Protein AF-A0AAW9LDS1-F1 (afdb_monomer_lite)

Structure (mmCIF, N/CA/C/O backbone):
data_AF-A0AAW9LDS1-F1
#
_entry.id   AF-A0AAW9LDS1-F1
#
loop_
_atom_site.group_PDB
_atom_site.id
_atom_site.type_symbol
_atom_site.label_atom_id
_atom_site.label_alt_id
_atom_site.label_comp_id
_atom_site.label_asym_id
_atom_site.label_entity_id
_atom_site.label_seq_id
_atom_site.pdbx_PDB_ins_code
_atom_site.Cartn_x
_atom_site.Cartn_y
_atom_site.Cartn_z
_atom_site.occupancy
_atom_site.B_iso_or_equiv
_atom_site.auth_seq_id
_atom_site.auth_comp_id
_atom_site.auth_asym_id
_atom_site.auth_atom_id
_atom_site.pdbx_PDB_model_num
ATOM 1 N N . MET A 1 1 ? -60.255 4.168 11.058 1.00 39.16 1 MET A N 1
ATOM 2 C CA . MET A 1 1 ? -59.772 2.772 11.020 1.00 39.16 1 MET A CA 1
ATOM 3 C C . MET A 1 1 ? -58.434 2.754 10.295 1.00 39.16 1 MET A C 1
ATOM 5 O O . MET A 1 1 ? -58.327 3.476 9.317 1.00 39.16 1 MET A O 1
ATOM 9 N N . ALA A 1 2 ? -57.465 2.018 10.860 1.00 35.41 2 ALA A N 1
ATOM 1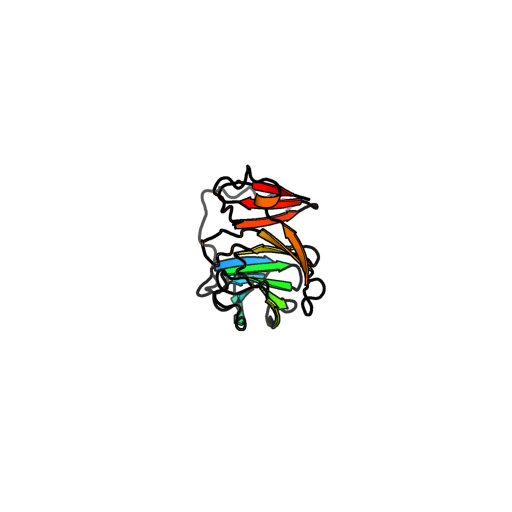0 C CA . ALA A 1 2 ? -56.216 1.441 10.316 1.00 35.41 2 ALA A CA 1
ATOM 11 C C . ALA A 1 2 ? -55.680 1.962 8.955 1.00 35.41 2 ALA A C 1
ATOM 13 O O . ALA A 1 2 ? -56.395 1.937 7.965 1.00 35.41 2 ALA A O 1
ATOM 14 N N . ALA A 1 3 ? -54.476 2.540 8.864 1.00 38.53 3 ALA A N 1
ATOM 15 C CA . ALA A 1 3 ? -53.121 1.961 8.977 1.00 38.53 3 ALA A CA 1
ATOM 16 C C . ALA A 1 3 ? -52.529 1.451 7.638 1.00 38.53 3 ALA A C 1
ATOM 18 O O . ALA A 1 3 ? -52.982 0.458 7.089 1.00 38.53 3 ALA A O 1
ATOM 19 N N . ASN A 1 4 ? -51.439 2.127 7.240 1.00 40.56 4 ASN A N 1
ATOM 20 C CA . ASN A 1 4 ? -50.139 1.599 6.794 1.00 40.56 4 ASN A CA 1
ATOM 21 C C . ASN A 1 4 ? -49.996 0.855 5.444 1.00 40.56 4 ASN A C 1
ATOM 23 O O . ASN A 1 4 ? -50.505 -0.246 5.285 1.00 40.56 4 ASN A O 1
ATOM 27 N N . SER A 1 5 ? -49.107 1.357 4.572 1.00 41.75 5 SER A N 1
ATOM 28 C CA . SER A 1 5 ? -47.852 0.643 4.255 1.00 41.75 5 SER A CA 1
ATOM 29 C C . SER A 1 5 ? -46.864 1.505 3.453 1.00 41.75 5 SER A C 1
ATOM 31 O O . SER A 1 5 ? -47.182 1.988 2.367 1.00 41.75 5 SER A O 1
ATOM 33 N N . ASN A 1 6 ? -45.650 1.620 3.996 1.00 44.97 6 ASN A N 1
ATOM 34 C CA . ASN A 1 6 ? -44.399 2.063 3.375 1.00 44.97 6 ASN A CA 1
ATOM 35 C C . ASN A 1 6 ? -44.172 1.567 1.938 1.00 44.97 6 ASN A C 1
ATOM 37 O O . ASN A 1 6 ? -44.409 0.395 1.653 1.00 44.97 6 ASN A O 1
ATOM 41 N N . ARG A 1 7 ? -43.486 2.397 1.140 1.00 39.66 7 ARG A N 1
ATOM 42 C CA . ARG A 1 7 ? -42.235 2.023 0.452 1.00 39.66 7 ARG A CA 1
ATOM 43 C C . ARG A 1 7 ? -41.390 3.275 0.197 1.00 39.66 7 ARG A C 1
ATOM 45 O O . ARG A 1 7 ? -41.766 4.158 -0.564 1.00 39.66 7 ARG A O 1
ATOM 52 N N . SER A 1 8 ? -40.264 3.321 0.900 1.00 52.19 8 SER A N 1
ATOM 53 C CA . SER A 1 8 ? -39.113 4.187 0.672 1.00 52.19 8 SER A CA 1
ATOM 54 C C . SER A 1 8 ? -38.515 3.948 -0.710 1.00 52.19 8 SER A C 1
ATOM 56 O O . SER A 1 8 ? -38.398 2.794 -1.108 1.00 52.19 8 SER A O 1
ATOM 58 N N . ASN A 1 9 ? -38.030 5.002 -1.359 1.00 40.16 9 ASN A N 1
ATOM 59 C CA . ASN A 1 9 ? -36.858 4.926 -2.226 1.00 40.16 9 ASN A CA 1
ATOM 60 C C . ASN A 1 9 ? -36.074 6.223 -2.037 1.00 40.16 9 ASN A C 1
ATOM 62 O O . ASN A 1 9 ? -36.582 7.304 -2.328 1.00 40.16 9 ASN A O 1
ATOM 66 N N . GLY A 1 10 ? -34.875 6.095 -1.463 1.00 44.59 10 GLY A N 1
ATOM 67 C CA . GLY A 1 10 ? -33.959 7.201 -1.217 1.00 44.59 10 GLY A CA 1
ATOM 68 C C . GLY A 1 10 ? -33.657 7.938 -2.515 1.00 44.59 10 GLY A C 1
ATOM 69 O O . GLY A 1 10 ? -33.087 7.372 -3.444 1.00 44.59 10 GLY A O 1
ATOM 70 N N . THR A 1 11 ? -34.082 9.193 -2.582 1.00 44.59 11 THR A N 1
ATOM 71 C CA . THR A 1 11 ? -33.761 10.107 -3.675 1.00 44.59 11 THR A CA 1
ATOM 72 C C . THR A 1 11 ? -32.453 10.813 -3.349 1.00 44.59 11 THR A C 1
ATOM 74 O O . THR A 1 11 ? -32.293 11.324 -2.242 1.00 44.59 11 THR A O 1
ATOM 77 N N . GLY A 1 12 ? -31.531 10.783 -4.310 1.00 43.28 12 GLY A N 1
ATOM 78 C CA . GLY A 1 12 ? -30.124 11.129 -4.161 1.00 43.28 12 GLY A CA 1
ATOM 79 C C . GLY A 1 12 ? -29.842 12.468 -3.484 1.00 43.28 12 GLY A C 1
ATOM 80 O O . GLY A 1 12 ? -30.541 13.461 -3.684 1.00 43.28 12 GLY A O 1
ATOM 81 N N . ALA A 1 13 ? -28.771 12.468 -2.693 1.00 48.28 13 ALA A N 1
ATOM 82 C CA . ALA A 1 13 ? -28.184 13.682 -2.163 1.00 48.28 13 ALA A CA 1
ATOM 83 C C . ALA A 1 13 ? -27.662 14.535 -3.329 1.00 48.28 13 ALA A C 1
ATOM 85 O O . ALA A 1 13 ? -26.902 14.063 -4.176 1.00 48.28 13 ALA A O 1
ATOM 86 N N . SER A 1 14 ? -28.103 15.791 -3.370 1.00 53.53 14 SER A N 1
ATOM 87 C CA . SER A 1 14 ? -27.498 16.837 -4.188 1.00 53.53 14 SER A CA 1
ATOM 88 C C . SER A 1 14 ? -26.012 16.939 -3.842 1.00 53.53 14 SER A C 1
ATOM 90 O O . SER A 1 14 ? -25.647 16.995 -2.670 1.00 53.53 14 SER A O 1
ATOM 92 N N . VAL A 1 15 ? -25.155 17.011 -4.859 1.00 63.62 15 VAL A N 1
ATOM 93 C CA . VAL A 1 15 ? -23.686 17.118 -4.743 1.00 63.62 15 VAL A CA 1
ATOM 94 C C . VAL A 1 15 ? -23.234 18.458 -4.109 1.00 63.62 15 VAL A C 1
ATOM 96 O O . VAL A 1 15 ? -22.047 18.753 -4.045 1.00 63.62 15 VAL A O 1
ATOM 99 N N . SER A 1 16 ? -24.169 19.288 -3.630 1.00 65.06 16 SER A N 1
ATOM 100 C CA . SER A 1 16 ? -23.922 20.577 -2.968 1.00 65.06 16 SER A CA 1
ATOM 101 C C . SER A 1 16 ? -23.585 20.482 -1.476 1.00 65.06 16 SER A C 1
ATOM 103 O O . SER A 1 16 ? -23.155 21.478 -0.902 1.00 65.06 16 SER A O 1
ATOM 105 N N . ASP A 1 17 ? -23.768 19.315 -0.849 1.00 72.88 17 ASP A N 1
ATOM 106 C CA . ASP A 1 17 ? -23.768 19.179 0.615 1.00 72.88 17 ASP A CA 1
ATOM 107 C C . ASP A 1 17 ? -22.598 18.320 1.130 1.00 72.88 17 ASP A C 1
ATOM 109 O O . ASP A 1 17 ? -22.749 17.544 2.080 1.00 72.88 17 ASP A O 1
ATOM 113 N N . LEU A 1 18 ? -21.411 18.441 0.519 1.00 83.12 18 LEU A N 1
ATOM 114 C CA . LEU A 1 18 ? -20.192 17.919 1.143 1.00 83.12 18 LEU A CA 1
ATOM 115 C C . LEU A 1 18 ? -19.981 18.649 2.473 1.00 83.12 18 LEU A C 1
ATOM 117 O O . LEU A 1 18 ? -19.726 19.852 2.518 1.00 83.12 18 LEU A O 1
ATOM 121 N N . ARG A 1 19 ? -20.109 17.907 3.570 1.00 86.88 19 ARG A N 1
ATOM 122 C CA . ARG A 1 19 ? -19.909 18.397 4.932 1.00 86.88 19 ARG A CA 1
ATOM 123 C C . ARG A 1 19 ? -19.100 17.386 5.720 1.00 86.88 19 ARG A C 1
ATOM 125 O O . ARG A 1 19 ? -19.238 16.183 5.498 1.00 86.88 19 ARG A O 1
ATOM 132 N N . LEU A 1 20 ? -18.324 17.875 6.684 1.00 89.31 20 LEU A N 1
ATOM 133 C CA . LEU A 1 20 ? -17.741 17.012 7.703 1.00 89.31 20 LEU A CA 1
ATOM 134 C C . LEU A 1 20 ? -18.875 16.240 8.391 1.00 89.31 20 LEU A C 1
ATOM 136 O O . LEU A 1 20 ? -19.802 16.841 8.940 1.00 89.31 20 LEU A O 1
ATOM 140 N N . PHE A 1 21 ? -18.819 14.914 8.308 1.00 91.19 21 PHE A N 1
ATOM 141 C CA . PHE A 1 21 ? -19.804 14.035 8.928 1.00 91.19 21 PHE A CA 1
ATOM 142 C C . PHE A 1 21 ? -19.350 13.585 10.323 1.00 91.19 21 PHE A C 1
ATOM 144 O O . PHE A 1 21 ? -20.120 13.685 11.277 1.00 91.19 21 PHE A O 1
ATOM 151 N N . SER A 1 22 ? -18.100 13.141 10.441 1.00 94.62 22 SER A N 1
ATOM 152 C CA . SER A 1 22 ? -17.431 12.705 11.670 1.00 94.62 22 SER A CA 1
ATOM 153 C C . SER A 1 22 ? -15.920 12.611 11.423 1.00 94.62 22 SER A C 1
ATOM 155 O O . SER A 1 22 ? -15.470 12.763 10.287 1.00 94.62 22 SER A O 1
ATOM 157 N N . GLU A 1 23 ? -15.147 12.367 12.480 1.00 95.12 23 GLU A N 1
ATOM 158 C CA . GLU A 1 23 ? -13.693 12.226 12.416 1.00 95.12 23 GLU A CA 1
ATOM 159 C C . GLU A 1 23 ? -13.214 11.225 13.475 1.00 95.12 23 GLU A C 1
ATOM 161 O O . GLU A 1 23 ? -13.717 11.222 14.601 1.00 95.12 23 GLU A O 1
ATOM 166 N N . ALA A 1 24 ? -12.221 10.412 13.113 1.00 96.56 24 ALA A N 1
ATOM 167 C CA . ALA A 1 24 ? -11.300 9.776 14.047 1.00 96.56 24 ALA A CA 1
ATOM 168 C C . ALA A 1 24 ? -9.906 10.334 13.745 1.00 96.56 24 ALA A C 1
ATOM 170 O O . ALA A 1 24 ? -9.383 10.122 12.653 1.00 96.56 24 ALA A O 1
ATOM 171 N N . ALA A 1 25 ? -9.331 11.082 14.686 1.00 95.69 25 ALA A N 1
ATOM 172 C CA . ALA A 1 25 ? -8.046 11.729 14.470 1.00 95.69 25 ALA A CA 1
ATOM 173 C C . ALA A 1 25 ? -6.912 10.692 14.492 1.00 95.69 25 ALA A C 1
ATOM 175 O O . ALA A 1 25 ? -6.638 10.089 15.531 1.00 95.69 25 ALA A O 1
ATOM 176 N N . VAL A 1 26 ? -6.237 10.522 13.354 1.00 97.38 26 VAL A N 1
ATOM 177 C CA . VAL A 1 26 ? -5.015 9.722 13.208 1.00 97.38 26 VAL A CA 1
ATOM 178 C C . VAL A 1 26 ? -3.878 10.664 12.809 1.00 97.38 26 VAL A C 1
ATOM 180 O O . VAL A 1 26 ? -3.952 11.372 11.802 1.00 97.38 26 VAL A O 1
ATOM 183 N N . GLY A 1 27 ? -2.836 10.734 13.637 1.00 95.56 27 GLY A N 1
ATOM 184 C CA . GLY A 1 27 ? -1.690 11.611 13.395 1.00 95.56 27 GLY A CA 1
ATOM 185 C C . GLY A 1 27 ? -0.868 11.164 12.185 1.00 95.56 27 GLY A C 1
ATOM 186 O O . GLY A 1 27 ? -0.716 9.969 11.961 1.00 95.56 27 GLY A O 1
ATOM 187 N N . ASN A 1 28 ? -0.318 12.131 11.441 1.00 95.69 28 ASN A N 1
ATOM 188 C CA . ASN A 1 28 ? 0.565 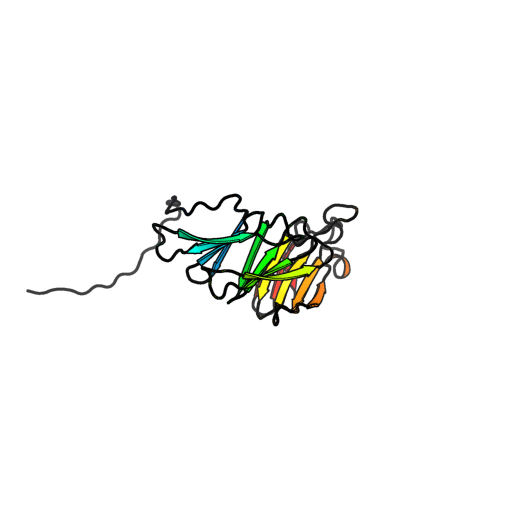11.891 10.290 1.00 95.69 28 ASN A CA 1
ATOM 189 C C . ASN A 1 28 ? -0.030 10.923 9.244 1.00 95.69 28 ASN A C 1
ATOM 191 O O . ASN A 1 28 ? 0.674 10.061 8.735 1.00 95.69 28 ASN A O 1
ATOM 195 N N . SER A 1 29 ? -1.330 11.055 8.966 1.00 97.31 29 SER A N 1
ATOM 196 C CA . SER A 1 29 ? -2.042 10.223 7.988 1.00 97.31 29 SER A CA 1
ATOM 197 C C . SER A 1 29 ? -1.637 10.571 6.551 1.00 97.31 29 SER A C 1
ATOM 199 O O . SER A 1 29 ? -1.687 11.749 6.192 1.00 97.31 29 SER A O 1
ATOM 201 N N . HIS A 1 30 ? -1.299 9.566 5.736 1.00 97.00 30 HIS A N 1
ATOM 202 C CA . HIS A 1 30 ? -0.903 9.737 4.322 1.00 97.00 30 HIS A CA 1
ATOM 203 C C . HIS A 1 30 ? -1.875 9.083 3.335 1.00 97.00 30 HIS A C 1
ATOM 205 O O . HIS A 1 30 ? -2.307 9.742 2.395 1.00 97.00 30 HIS A O 1
ATOM 211 N N . GLU A 1 31 ? -2.279 7.841 3.602 1.00 97.50 31 GLU A N 1
ATOM 212 C CA . GLU A 1 31 ? -3.246 7.069 2.810 1.00 97.50 31 GLU A CA 1
ATOM 213 C C . GLU A 1 31 ? -4.320 6.487 3.732 1.00 97.50 31 GLU A C 1
ATOM 215 O O . GLU A 1 31 ? -4.050 6.186 4.900 1.00 97.50 31 GLU A O 1
ATOM 220 N N . VAL A 1 32 ? -5.529 6.288 3.199 1.00 97.69 32 VAL A N 1
ATOM 221 C CA . VAL A 1 32 ? -6.555 5.460 3.835 1.00 97.69 32 VAL A CA 1
ATOM 222 C C . VAL A 1 32 ? -7.191 4.482 2.847 1.00 97.69 32 VAL A C 1
ATOM 224 O O . VAL A 1 32 ? -7.690 4.879 1.798 1.00 97.69 32 VAL A O 1
ATOM 227 N N . VAL A 1 33 ? -7.273 3.211 3.241 1.00 98.06 33 VAL A N 1
ATOM 228 C CA . VAL A 1 33 ? -8.067 2.185 2.546 1.00 98.06 33 VAL A CA 1
ATOM 229 C C . VAL A 1 33 ? -9.108 1.586 3.479 1.00 98.06 33 VAL A C 1
ATOM 231 O O . VAL A 1 33 ? -8.947 1.589 4.698 1.00 98.06 33 VAL A O 1
ATOM 234 N N . THR A 1 34 ? -10.201 1.066 2.926 1.00 97.75 34 THR A N 1
ATOM 235 C CA . THR A 1 34 ? -11.293 0.489 3.721 1.00 97.75 34 THR A CA 1
ATOM 236 C C . THR A 1 34 ? -11.570 -0.948 3.331 1.00 97.75 34 THR A C 1
ATOM 238 O O . THR A 1 34 ? -11.734 -1.237 2.148 1.00 97.75 34 THR A O 1
ATOM 241 N N . GLN A 1 35 ? -11.756 -1.813 4.326 1.00 97.12 35 GLN A N 1
ATOM 242 C CA . GLN A 1 35 ? -12.271 -3.161 4.125 1.00 97.12 35 GLN A CA 1
ATOM 243 C C . GLN A 1 35 ? -13.338 -3.480 5.172 1.00 97.12 35 GLN A C 1
ATOM 245 O O . GLN A 1 35 ? -13.124 -3.398 6.385 1.00 97.12 35 GLN A O 1
ATOM 250 N N . GLY A 1 36 ? -14.529 -3.840 4.691 1.00 95.31 36 GLY A N 1
ATOM 251 C CA . GLY A 1 36 ? -15.686 -4.077 5.544 1.00 95.31 36 GLY A CA 1
ATOM 252 C C . GLY A 1 36 ? -16.042 -2.835 6.364 1.00 95.31 36 GLY A C 1
ATOM 253 O O . GLY A 1 36 ? -16.547 -1.852 5.831 1.00 95.31 36 GLY A O 1
ATOM 254 N N . ARG A 1 37 ? -15.813 -2.897 7.677 1.00 96.25 37 ARG A N 1
ATOM 255 C CA . ARG A 1 37 ? -16.112 -1.809 8.628 1.00 96.25 37 ARG A CA 1
ATOM 256 C C . ARG A 1 37 ? -14.877 -1.065 9.125 1.00 96.25 37 ARG A C 1
ATOM 258 O O . ARG A 1 37 ? -15.028 -0.175 9.958 1.00 96.25 37 ARG A O 1
ATOM 265 N N . TYR A 1 38 ? -13.691 -1.476 8.694 1.00 98.56 38 TYR A N 1
ATOM 266 C CA . TYR 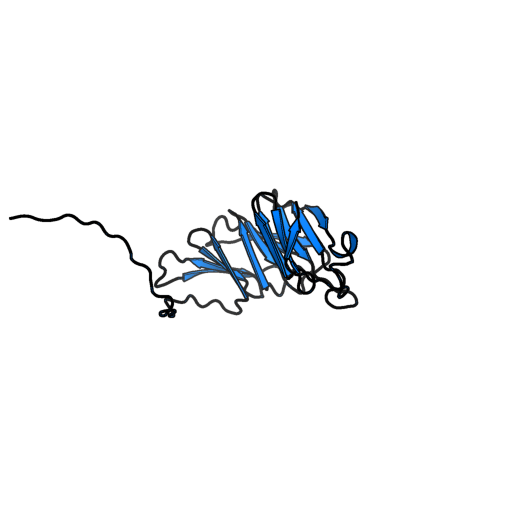A 1 38 ? -12.434 -0.915 9.159 1.00 98.56 38 TYR A CA 1
ATOM 267 C C . TYR A 1 38 ? -11.828 -0.025 8.080 1.00 98.56 38 TYR A C 1
ATOM 269 O O . TYR A 1 38 ? -11.951 -0.307 6.885 1.00 98.56 38 TYR A O 1
ATOM 277 N N . ALA A 1 39 ? -11.183 1.048 8.520 1.00 98.19 39 ALA A N 1
ATOM 278 C CA . ALA A 1 39 ? -10.278 1.844 7.714 1.00 98.19 39 ALA A CA 1
ATOM 279 C C . ALA A 1 39 ? -8.851 1.630 8.225 1.00 98.19 39 ALA A C 1
ATOM 281 O O . ALA A 1 39 ? -8.619 1.632 9.434 1.00 98.19 39 ALA A O 1
ATOM 282 N N . TYR A 1 40 ? -7.917 1.453 7.306 1.00 98.75 40 TYR A N 1
ATOM 283 C CA . TYR A 1 40 ? -6.501 1.253 7.570 1.00 98.75 40 TYR A CA 1
ATOM 284 C C . TYR A 1 40 ? -5.771 2.478 7.045 1.00 98.75 40 TYR A C 1
ATOM 286 O O . TYR A 1 40 ? -6.004 2.887 5.908 1.00 98.75 40 TYR A O 1
ATOM 294 N N . VAL A 1 41 ? -4.959 3.096 7.894 1.00 98.75 41 VAL A N 1
ATOM 295 C CA . VAL A 1 41 ? -4.390 4.422 7.649 1.00 98.75 41 VAL A CA 1
ATOM 296 C C . VAL A 1 41 ? -2.877 4.345 7.757 1.00 98.75 41 VAL A C 1
ATOM 298 O O . VAL A 1 41 ? -2.381 3.917 8.794 1.00 98.75 41 VAL A O 1
ATOM 301 N N . ALA A 1 42 ? -2.148 4.777 6.731 1.00 98.38 42 ALA A N 1
ATOM 302 C CA . ALA A 1 42 ? -0.691 4.909 6.787 1.00 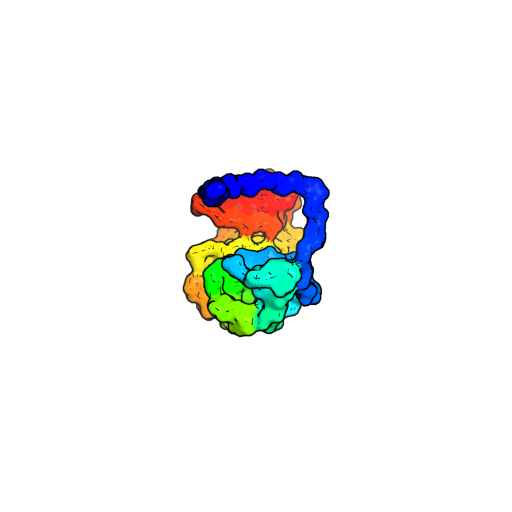98.38 42 ALA A CA 1
ATOM 303 C C . ALA A 1 42 ? -0.302 6.122 7.648 1.00 98.38 42 ALA A C 1
ATOM 305 O O . ALA A 1 42 ? -0.843 7.209 7.444 1.00 98.38 42 ALA A O 1
ATOM 306 N N . THR A 1 43 ? 0.624 5.956 8.599 1.00 97.44 43 THR A N 1
ATOM 307 C CA . THR A 1 43 ? 0.941 6.968 9.635 1.00 97.44 43 THR A CA 1
ATOM 308 C C . THR A 1 43 ? 2.370 7.522 9.565 1.00 97.44 43 THR A C 1
ATOM 310 O O . THR A 1 43 ? 2.837 8.192 10.491 1.00 97.44 43 THR A O 1
ATOM 313 N N . GLY A 1 44 ? 3.129 7.219 8.510 1.00 95.44 44 GLY A N 1
ATOM 314 C CA . GLY A 1 44 ? 4.554 7.543 8.391 1.00 95.44 44 GLY A CA 1
ATOM 315 C C . GLY A 1 44 ? 5.486 6.650 9.216 1.00 95.44 44 GLY A C 1
ATOM 316 O O . GLY A 1 44 ? 6.563 6.315 8.731 1.00 95.44 44 GLY A O 1
ATOM 317 N N . SER A 1 45 ? 5.107 6.234 10.429 1.00 95.00 45 SER A N 1
ATOM 318 C CA . SER A 1 45 ? 5.851 5.221 11.202 1.00 95.00 45 SER A CA 1
ATOM 319 C C . SER A 1 45 ? 5.338 3.799 10.976 1.00 95.00 45 SER A C 1
ATOM 321 O O . SER A 1 45 ? 6.068 2.846 11.214 1.00 95.00 45 SER A O 1
ATOM 323 N N . GLY A 1 46 ? 4.103 3.647 10.502 1.00 97.12 46 GLY A N 1
ATOM 324 C CA . GLY A 1 46 ? 3.455 2.357 10.310 1.00 97.12 46 GLY A CA 1
ATOM 325 C C . GLY A 1 46 ? 2.013 2.551 9.864 1.00 97.12 46 GLY A C 1
ATOM 326 O O . GLY A 1 46 ? 1.754 3.262 8.890 1.00 97.12 46 GLY A O 1
ATOM 327 N N . MET A 1 47 ? 1.075 1.953 10.595 1.00 98.62 47 MET A N 1
ATOM 328 C CA . MET A 1 47 ? -0.351 2.048 10.307 1.00 98.62 47 MET A CA 1
ATOM 329 C C . MET A 1 47 ? -1.223 2.214 11.556 1.00 98.62 47 MET A C 1
ATOM 331 O O . MET A 1 47 ? -0.856 1.834 12.666 1.00 98.62 47 MET A O 1
ATOM 335 N N . ALA A 1 48 ? -2.429 2.736 11.359 1.00 98.75 48 ALA A N 1
ATOM 336 C CA . ALA A 1 48 ? -3.509 2.723 12.336 1.00 98.75 48 ALA A CA 1
ATOM 337 C C . ALA A 1 48 ? -4.744 2.026 11.764 1.00 98.75 48 ALA A C 1
ATOM 339 O O . ALA A 1 48 ? -4.980 2.042 10.555 1.00 98.75 48 ALA A O 1
ATOM 340 N N . VAL A 1 49 ? -5.559 1.455 12.649 1.00 98.88 49 VAL A N 1
ATOM 341 C CA . VAL A 1 49 ? -6.845 0.853 12.298 1.00 98.88 49 VAL A CA 1
ATOM 342 C C . VAL A 1 49 ? -7.960 1.630 12.976 1.00 98.88 49 VAL A C 1
ATOM 344 O O . VAL A 1 49 ? -7.957 1.831 14.193 1.00 98.88 49 VAL A O 1
ATOM 347 N N . VAL A 1 50 ? -8.941 2.047 12.185 1.00 98.81 50 VAL A N 1
ATOM 348 C CA . VAL A 1 50 ? -10.129 2.760 12.641 1.00 98.81 50 VAL A CA 1
ATOM 349 C C . VAL A 1 50 ? -11.356 1.892 12.415 1.00 98.81 50 VAL A C 1
ATOM 351 O O . VAL A 1 50 ? -11.626 1.443 11.306 1.00 98.81 50 VAL A O 1
ATOM 354 N N . ASP A 1 51 ? -12.138 1.683 13.465 1.00 98.44 51 ASP A N 1
ATOM 355 C CA . ASP A 1 51 ? -13.444 1.052 13.387 1.00 98.44 51 ASP A CA 1
ATOM 356 C C . ASP A 1 51 ? -14.531 2.076 13.045 1.00 98.44 51 ASP A C 1
ATOM 358 O O . ASP A 1 51 ? -14.810 3.006 13.806 1.00 98.44 51 ASP A O 1
ATOM 362 N N . TRP A 1 52 ? -15.203 1.854 11.917 1.00 95.12 52 TRP A N 1
ATOM 363 C CA . TRP A 1 52 ? -16.296 2.687 11.428 1.00 95.12 52 TRP A CA 1
ATOM 364 C C . TRP A 1 52 ? -17.684 2.076 11.675 1.00 95.12 52 TRP A C 1
ATOM 366 O O . TRP A 1 52 ? -18.670 2.495 11.066 1.00 95.12 52 TRP A O 1
ATOM 376 N N . ARG A 1 53 ? -17.806 1.101 12.596 1.00 96.50 53 ARG A N 1
ATOM 377 C CA . ARG A 1 53 ? -19.096 0.483 12.978 1.00 96.50 53 ARG A CA 1
ATOM 378 C C . ARG A 1 53 ? -20.160 1.517 13.346 1.00 96.50 53 ARG A C 1
ATOM 380 O O . ARG A 1 53 ? -21.339 1.314 13.057 1.00 96.50 53 ARG A O 1
ATOM 387 N N . ASN A 1 54 ? -19.753 2.606 13.998 1.00 95.31 54 ASN A N 1
ATOM 388 C CA . ASN A 1 54 ? -20.584 3.784 14.190 1.00 95.31 54 ASN A CA 1
ATOM 389 C C . ASN A 1 54 ? -20.002 4.951 13.386 1.00 95.31 54 ASN A C 1
ATOM 391 O O . ASN A 1 54 ? -19.158 5.680 13.904 1.00 95.31 54 ASN A O 1
ATOM 395 N N . PRO A 1 55 ? -20.490 5.196 12.161 1.00 92.69 55 PRO A N 1
ATOM 396 C CA . PRO A 1 55 ? -19.962 6.262 11.328 1.00 92.69 55 PRO A CA 1
ATOM 397 C C . PRO A 1 55 ? -20.070 7.653 11.953 1.00 92.69 55 PRO A C 1
ATOM 399 O O . PRO A 1 55 ? -19.306 8.525 11.579 1.00 92.69 55 PRO A O 1
ATOM 402 N N . GLY A 1 56 ? -21.003 7.896 12.882 1.00 96.44 56 GLY A N 1
ATOM 403 C CA . GLY A 1 56 ? -21.125 9.183 13.581 1.00 96.44 56 GLY A CA 1
ATOM 404 C C . GLY A 1 56 ? -20.138 9.359 14.741 1.00 96.44 56 GLY A C 1
ATOM 405 O O . GLY A 1 56 ? -20.030 10.454 15.288 1.00 96.44 56 GLY A O 1
ATOM 406 N N . ARG A 1 57 ? -19.450 8.285 15.140 1.00 96.19 57 ARG A N 1
ATOM 407 C CA . ARG A 1 57 ? -18.422 8.271 16.183 1.00 96.19 57 ARG A CA 1
ATOM 408 C C . ARG A 1 57 ? -17.435 7.121 15.919 1.00 96.19 57 ARG A C 1
ATOM 410 O O . ARG A 1 57 ? -17.527 6.095 16.594 1.00 96.19 57 ARG A O 1
ATOM 417 N N . PRO A 1 58 ? -16.571 7.264 14.906 1.00 97.69 58 PRO A N 1
ATOM 418 C CA . PRO A 1 58 ? -15.538 6.281 14.604 1.00 97.69 58 PRO A CA 1
ATOM 419 C C . PRO A 1 58 ? -14.472 6.241 15.704 1.00 97.69 58 PRO A C 1
ATOM 421 O O . PRO A 1 58 ? -14.270 7.227 16.417 1.00 97.69 58 PRO A O 1
ATOM 424 N N . GLU A 1 59 ? -13.795 5.105 15.852 1.00 98.38 59 GLU A N 1
ATOM 425 C CA . GLU A 1 59 ? -12.851 4.866 16.951 1.00 98.38 59 GLU A CA 1
ATOM 426 C C . GLU A 1 59 ? -11.544 4.272 16.406 1.00 98.38 59 GLU A C 1
ATOM 428 O O . GLU A 1 59 ? -11.574 3.299 15.658 1.00 98.38 59 GLU A O 1
ATOM 433 N N . VAL A 1 60 ? -10.390 4.846 16.766 1.00 98.62 60 VAL A N 1
ATOM 434 C CA . VAL A 1 60 ? -9.085 4.216 16.501 1.00 98.62 60 VAL A CA 1
ATOM 435 C C . VAL A 1 60 ? -8.960 3.018 17.439 1.00 98.62 60 VAL A C 1
ATOM 437 O O . VAL A 1 60 ? -8.994 3.192 18.657 1.00 98.62 60 VAL A O 1
ATOM 440 N N . VAL A 1 61 ? -8.863 1.813 16.882 1.00 98.62 61 VAL A N 1
ATOM 441 C CA . VAL A 1 61 ? -8.861 0.556 17.650 1.00 98.62 61 VAL A CA 1
ATOM 442 C C . VAL A 1 61 ? -7.483 -0.081 17.757 1.00 98.62 61 VAL A C 1
ATOM 444 O O . VAL A 1 61 ? -7.261 -0.840 18.694 1.00 98.62 61 VAL A O 1
ATOM 447 N N . ALA A 1 62 ? -6.561 0.249 16.849 1.00 98.62 62 ALA A N 1
ATOM 448 C CA . ALA A 1 62 ? -5.190 -0.241 16.889 1.00 98.62 62 ALA A CA 1
ATOM 449 C C . ALA A 1 62 ? -4.211 0.708 16.186 1.00 98.62 62 ALA A C 1
ATOM 451 O O . ALA A 1 62 ? -4.600 1.536 15.357 1.00 98.62 62 ALA A O 1
ATOM 452 N N . SER A 1 63 ? -2.932 0.541 16.506 1.00 98.25 63 SER A N 1
ATOM 453 C CA . SER A 1 63 ? -1.795 1.141 15.811 1.00 98.25 63 SER A CA 1
ATOM 454 C C . SER A 1 63 ? -0.630 0.161 15.820 1.00 98.25 63 SER A C 1
ATOM 456 O O . SER A 1 63 ? -0.401 -0.495 16.837 1.00 98.25 63 SER A O 1
ATOM 458 N N . LEU A 1 64 ? 0.115 0.111 14.726 1.00 98.38 64 LEU A N 1
ATOM 459 C CA . LEU A 1 64 ? 1.320 -0.689 14.569 1.00 98.38 64 LEU A CA 1
ATOM 460 C C . LEU A 1 64 ? 2.408 0.202 13.981 1.00 98.38 64 LEU A C 1
ATOM 462 O O . LEU A 1 64 ? 2.186 0.828 12.947 1.00 98.38 64 LEU A O 1
ATOM 466 N N . ASP A 1 65 ? 3.563 0.259 14.637 1.00 97.44 65 ASP A N 1
ATOM 467 C CA . ASP A 1 65 ? 4.770 0.846 14.058 1.00 97.44 65 ASP A CA 1
ATOM 468 C C . ASP A 1 65 ? 5.478 -0.233 13.235 1.00 97.44 65 ASP A C 1
ATOM 470 O O . ASP A 1 65 ? 5.675 -1.346 13.722 1.00 97.44 65 ASP A O 1
ATOM 474 N N . ALA A 1 66 ? 5.827 0.089 11.991 1.00 95.62 66 ALA A N 1
ATOM 475 C CA . ALA A 1 66 ? 6.572 -0.814 11.128 1.00 95.62 66 ALA A CA 1
ATOM 476 C C . ALA A 1 66 ? 8.042 -0.851 11.560 1.00 95.62 66 ALA A C 1
ATOM 478 O O . ALA A 1 66 ? 8.632 0.174 11.917 1.00 95.62 66 ALA A O 1
ATOM 479 N N . SER A 1 67 ? 8.642 -2.034 11.509 1.00 93.56 67 SER A N 1
ATOM 480 C CA . SER A 1 67 ? 10.048 -2.229 11.850 1.00 93.56 67 SER A CA 1
ATOM 481 C C . SER A 1 67 ? 10.981 -1.616 10.796 1.00 93.56 67 SER A C 1
ATOM 483 O O . SER A 1 67 ? 10.653 -1.519 9.610 1.00 93.56 67 SER A O 1
ATOM 485 N N . ASP A 1 68 ? 12.189 -1.223 11.211 1.00 86.19 68 ASP A N 1
ATOM 486 C CA . ASP A 1 68 ? 13.252 -0.868 10.264 1.00 86.19 68 ASP A CA 1
ATOM 487 C C . ASP A 1 68 ? 13.535 -2.052 9.312 1.00 86.19 68 ASP A C 1
ATOM 489 O O . ASP A 1 68 ? 13.555 -3.201 9.763 1.00 86.19 68 ASP A O 1
ATOM 493 N N . PRO A 1 69 ? 13.805 -1.807 8.014 1.00 86.56 69 PRO A N 1
ATOM 494 C CA . PRO A 1 69 ? 14.132 -0.517 7.400 1.00 86.56 69 PRO A CA 1
ATOM 495 C C . PRO A 1 69 ? 12.940 0.186 6.718 1.00 86.56 69 PRO A C 1
ATOM 497 O O . PRO A 1 69 ? 13.150 1.023 5.843 1.00 86.56 69 PRO A O 1
ATOM 500 N N . ALA A 1 70 ? 11.696 -0.151 7.065 1.00 77.50 70 ALA A N 1
ATOM 501 C CA . ALA A 1 70 ? 10.520 0.265 6.299 1.00 77.50 70 ALA A CA 1
ATOM 502 C C . ALA A 1 70 ? 10.176 1.767 6.373 1.00 77.50 70 ALA A C 1
ATOM 504 O O . ALA A 1 70 ? 9.370 2.233 5.570 1.00 77.50 70 ALA A O 1
ATOM 505 N N . GLY A 1 71 ? 10.761 2.511 7.321 1.00 77.06 71 GLY A N 1
ATOM 506 C CA . GLY A 1 71 ? 10.331 3.841 7.775 1.00 77.06 71 GLY A CA 1
ATOM 507 C C . GLY A 1 71 ? 9.864 4.844 6.705 1.00 77.06 71 GLY A C 1
ATOM 508 O O . GLY A 1 71 ? 10.313 4.848 5.562 1.00 77.06 71 GLY A O 1
ATOM 509 N N . GLY A 1 72 ? 8.969 5.753 7.108 1.00 90.56 72 GLY A N 1
ATOM 510 C CA . GLY A 1 72 ? 8.347 6.722 6.204 1.00 90.56 72 GLY A CA 1
ATOM 511 C C . GLY A 1 72 ? 7.171 6.132 5.428 1.00 90.56 72 GLY A C 1
ATOM 512 O O . GLY A 1 72 ? 7.056 6.392 4.241 1.00 90.56 72 GLY A O 1
ATOM 513 N N . ILE A 1 73 ? 6.324 5.329 6.077 1.00 95.94 73 ILE A N 1
ATOM 514 C CA . ILE A 1 73 ? 5.170 4.654 5.467 1.00 95.94 73 ILE A CA 1
ATOM 515 C C . ILE A 1 73 ? 4.153 5.672 4.946 1.00 95.94 73 ILE A C 1
ATOM 517 O O . ILE A 1 73 ? 3.518 6.385 5.728 1.00 95.94 73 ILE A O 1
ATOM 521 N N . LEU A 1 74 ? 3.995 5.729 3.627 1.00 95.62 74 LEU A N 1
ATOM 522 C CA . LEU A 1 74 ? 3.098 6.672 2.955 1.00 95.62 74 LEU A CA 1
ATOM 523 C C . LEU A 1 74 ? 1.860 5.991 2.384 1.00 95.62 74 LEU A C 1
ATOM 525 O O . LEU A 1 74 ? 0.842 6.659 2.228 1.00 95.62 74 LEU A O 1
ATOM 529 N N . ASP A 1 75 ? 1.939 4.692 2.101 1.00 96.94 75 ASP A N 1
ATOM 530 C CA . ASP A 1 75 ? 0.851 3.949 1.479 1.00 96.94 75 ASP A CA 1
ATOM 531 C C . ASP A 1 75 ? 0.470 2.706 2.291 1.00 96.94 75 ASP A C 1
ATOM 533 O O . ASP A 1 75 ? 1.300 2.099 2.977 1.00 96.94 75 ASP A O 1
ATOM 537 N N . VAL A 1 76 ? -0.810 2.344 2.209 1.00 98.44 76 VAL A N 1
ATOM 538 C CA . VAL A 1 76 ? -1.375 1.119 2.774 1.00 98.44 76 VAL A CA 1
ATOM 539 C C . VAL A 1 76 ? -2.376 0.515 1.796 1.00 98.44 76 VAL A C 1
ATOM 541 O O . VAL A 1 76 ? -3.224 1.210 1.239 1.00 98.44 76 VAL A O 1
ATOM 544 N N . LYS A 1 77 ? -2.307 -0.800 1.601 1.00 98.56 77 LYS A N 1
ATOM 545 C CA . LYS A 1 77 ? -3.273 -1.583 0.819 1.00 98.56 77 LYS A CA 1
ATOM 546 C C . LYS A 1 77 ? -3.707 -2.796 1.626 1.00 98.56 77 LYS A C 1
ATOM 548 O O . LYS A 1 77 ? -2.929 -3.290 2.433 1.00 98.56 77 LYS A O 1
ATOM 553 N N . VAL A 1 78 ? -4.945 -3.249 1.444 1.00 98.62 78 VAL A N 1
ATOM 554 C CA . VAL A 1 78 ? -5.512 -4.373 2.205 1.00 98.62 78 VAL A CA 1
ATOM 555 C C . VAL A 1 78 ? -6.315 -5.281 1.285 1.00 98.62 78 VAL A C 1
ATOM 557 O O . VAL A 1 78 ? -7.153 -4.791 0.528 1.00 98.62 78 VAL A O 1
ATOM 560 N N . GLU A 1 79 ? -6.085 -6.587 1.396 1.00 98.38 79 GLU A N 1
ATOM 561 C CA . GLU A 1 79 ? -6.905 -7.640 0.797 1.00 98.38 79 GLU A CA 1
ATOM 562 C C . GLU A 1 79 ? -7.063 -8.793 1.795 1.00 98.38 79 GLU A C 1
ATOM 564 O O . GLU A 1 79 ? -6.091 -9.433 2.197 1.00 98.38 79 GLU A O 1
ATOM 569 N N . GLY A 1 80 ? -8.303 -9.065 2.205 1.00 98.12 80 GLY A N 1
ATOM 570 C CA . GLY A 1 80 ? -8.588 -10.098 3.194 1.00 98.12 80 GLY A CA 1
ATOM 571 C C . GLY A 1 80 ? -7.851 -9.822 4.504 1.00 98.12 80 GLY A C 1
ATOM 572 O O . GLY A 1 80 ? -7.998 -8.753 5.093 1.00 98.12 80 GLY A O 1
ATOM 573 N N . ASP A 1 81 ? -7.049 -10.777 4.949 1.00 98.62 81 ASP A N 1
ATOM 574 C CA . ASP A 1 81 ? -6.329 -10.693 6.221 1.00 98.62 81 ASP A CA 1
ATOM 575 C C . ASP A 1 81 ? -4.921 -10.089 6.076 1.00 98.62 81 ASP A C 1
ATOM 577 O O . ASP A 1 81 ? -4.165 -10.062 7.043 1.00 98.62 81 ASP A O 1
ATOM 581 N N . LEU A 1 82 ? -4.554 -9.593 4.889 1.00 98.88 82 LEU A N 1
ATOM 582 C CA . LEU A 1 82 ? -3.227 -9.056 4.607 1.00 98.88 82 LEU A CA 1
ATOM 583 C C . LEU A 1 82 ? -3.280 -7.551 4.339 1.00 98.88 82 LEU A C 1
ATOM 585 O O . LEU A 1 82 ? -4.034 -7.084 3.484 1.00 98.88 82 LEU A O 1
ATOM 589 N N . ALA A 1 83 ? -2.422 -6.803 5.027 1.00 98.81 83 ALA A N 1
ATOM 590 C CA . ALA A 1 83 ? -2.095 -5.426 4.702 1.00 98.81 83 ALA A CA 1
ATOM 591 C C . ALA A 1 83 ? -0.662 -5.316 4.163 1.00 98.81 83 ALA A C 1
ATOM 593 O O . ALA A 1 83 ? 0.250 -6.008 4.616 1.00 98.81 83 ALA A O 1
ATOM 594 N N . LEU A 1 84 ? -0.470 -4.418 3.202 1.00 98.62 84 LEU A N 1
ATOM 595 C CA . LEU A 1 84 ? 0.815 -4.059 2.620 1.00 98.62 84 LEU A CA 1
ATOM 596 C C . LEU A 1 84 ? 1.093 -2.592 2.913 1.00 98.62 84 LEU A C 1
ATOM 598 O O . LEU A 1 84 ? 0.265 -1.740 2.597 1.00 98.62 84 LEU A O 1
ATOM 602 N N . LEU A 1 85 ? 2.258 -2.311 3.487 1.00 98.50 85 LEU A N 1
ATOM 603 C CA . LEU A 1 85 ? 2.751 -0.965 3.755 1.00 98.50 85 LEU A CA 1
ATOM 604 C C . LEU A 1 85 ? 3.952 -0.670 2.859 1.00 98.50 85 LEU A C 1
ATOM 606 O O . LEU A 1 85 ? 4.826 -1.527 2.696 1.00 98.50 85 LEU A O 1
ATOM 610 N N . SER A 1 86 ? 4.022 0.543 2.318 1.00 95.94 86 SER A N 1
ATOM 611 C CA . SER A 1 86 ? 5.158 0.972 1.499 1.00 95.94 86 SER A CA 1
ATOM 612 C C . SER A 1 86 ? 5.573 2.422 1.758 1.00 95.94 86 SER A C 1
ATOM 614 O O . SER A 1 86 ? 4.823 3.226 2.326 1.00 95.94 86 SER A O 1
ATOM 616 N N . SER A 1 87 ? 6.811 2.747 1.380 1.00 90.69 87 SER A N 1
ATOM 617 C CA . SER A 1 87 ? 7.438 4.049 1.618 1.00 90.69 87 SER A CA 1
ATOM 618 C C . SER A 1 87 ? 8.274 4.528 0.429 1.00 90.69 87 SER A C 1
ATOM 620 O O . SER A 1 87 ? 8.892 3.735 -0.280 1.00 90.69 87 SER A O 1
ATOM 622 N N . ASN A 1 88 ? 8.366 5.856 0.274 1.00 83.19 88 ASN A N 1
ATOM 623 C CA . ASN A 1 88 ? 9.244 6.538 -0.697 1.00 83.19 88 ASN A CA 1
ATOM 624 C C . ASN A 1 88 ? 10.662 6.753 -0.133 1.00 83.19 88 ASN A C 1
ATOM 626 O O . ASN A 1 88 ? 11.210 7.857 -0.197 1.00 83.19 88 ASN A O 1
ATOM 630 N N . GLY A 1 89 ? 11.217 5.752 0.545 1.00 80.00 89 GLY A N 1
ATOM 631 C CA . GLY A 1 89 ? 12.510 5.903 1.216 1.00 80.00 89 GLY A CA 1
ATOM 632 C C . GLY A 1 89 ? 13.049 4.653 1.903 1.00 80.00 89 GLY A C 1
ATOM 633 O O . GLY A 1 89 ? 14.232 4.626 2.240 1.00 80.00 89 GLY A O 1
ATOM 634 N N . GLY A 1 90 ? 12.217 3.628 2.096 1.00 84.81 90 GLY A N 1
ATOM 635 C CA . GLY A 1 90 ? 12.651 2.291 2.492 1.00 84.81 90 GLY A CA 1
ATOM 636 C C . GLY A 1 90 ? 12.973 1.417 1.274 1.00 84.81 90 GLY A C 1
ATOM 637 O O . GLY A 1 90 ? 12.534 1.724 0.172 1.00 84.81 90 GLY A O 1
ATOM 638 N N . PRO A 1 91 ? 13.718 0.313 1.436 1.00 91.00 91 PRO A N 1
ATOM 639 C CA . PRO A 1 91 ? 14.133 -0.530 0.316 1.00 91.00 91 PRO A CA 1
ATOM 640 C C . PRO A 1 91 ? 13.079 -1.578 -0.093 1.00 91.00 91 PRO A C 1
ATOM 642 O O . PRO A 1 91 ? 13.421 -2.550 -0.762 1.00 91.00 91 PRO A O 1
ATOM 645 N N . GLY A 1 92 ? 11.812 -1.444 0.312 1.00 94.00 92 GLY A N 1
ATOM 646 C CA . GLY A 1 92 ? 10.802 -2.457 0.008 1.00 94.00 92 GLY A CA 1
ATOM 647 C C . GLY A 1 92 ? 9.448 -2.244 0.678 1.00 94.00 92 GLY A C 1
ATOM 648 O O . GLY A 1 92 ? 9.001 -1.110 0.842 1.00 94.00 92 GLY A O 1
ATOM 649 N N . ILE A 1 93 ? 8.794 -3.352 1.036 1.00 97.50 93 ILE A N 1
ATOM 650 C CA . ILE A 1 93 ? 7.435 -3.375 1.604 1.00 97.50 93 ILE A CA 1
ATOM 651 C C . ILE A 1 93 ? 7.385 -4.123 2.937 1.00 97.50 93 ILE A C 1
ATOM 653 O O . ILE A 1 93 ? 8.140 -5.073 3.155 1.00 97.50 93 ILE A O 1
ATOM 657 N N . THR A 1 94 ? 6.435 -3.751 3.790 1.00 98.44 94 THR A N 1
ATOM 658 C CA . THR A 1 94 ? 6.088 -4.503 5.004 1.00 98.44 94 THR A CA 1
ATOM 659 C C . THR A 1 94 ? 4.738 -5.182 4.816 1.00 98.44 94 THR A C 1
ATOM 661 O O . THR A 1 94 ? 3.774 -4.542 4.396 1.00 98.44 94 THR A O 1
ATOM 664 N N . LEU A 1 95 ? 4.662 -6.471 5.142 1.00 98.75 95 LEU A N 1
ATOM 665 C CA . LEU A 1 95 ? 3.425 -7.247 5.160 1.00 98.75 95 LEU A CA 1
ATOM 666 C C . LEU A 1 95 ? 2.939 -7.406 6.602 1.00 98.75 95 LEU A C 1
ATOM 668 O O . LEU A 1 95 ? 3.720 -7.750 7.491 1.00 98.75 95 LEU A O 1
ATOM 672 N N . VAL A 1 96 ? 1.653 -7.158 6.827 1.00 98.88 96 VAL A N 1
ATOM 673 C CA . VAL A 1 96 ? 1.031 -7.120 8.155 1.00 98.88 96 VAL A CA 1
ATOM 674 C C . VAL A 1 96 ? -0.223 -7.991 8.156 1.00 98.88 96 VAL A C 1
ATOM 676 O O . VAL A 1 96 ? -1.066 -7.867 7.269 1.00 98.88 96 VAL A O 1
ATOM 679 N N . ASP A 1 97 ? -0.352 -8.857 9.157 1.00 98.88 97 ASP A N 1
ATOM 680 C CA . ASP A 1 97 ? -1.562 -9.619 9.449 1.00 98.88 97 ASP A CA 1
ATOM 681 C C . ASP A 1 97 ? -2.598 -8.674 10.064 1.00 98.88 97 ASP A C 1
ATOM 683 O O . ASP A 1 97 ? -2.343 -8.008 11.071 1.00 98.88 97 ASP A O 1
ATOM 687 N N . VAL A 1 98 ? -3.768 -8.604 9.437 1.00 98.81 98 VAL A N 1
ATOM 688 C CA . VAL A 1 98 ? -4.919 -7.816 9.884 1.00 98.81 98 VAL A CA 1
ATOM 689 C C . VAL A 1 98 ? -6.179 -8.671 10.069 1.00 98.81 98 VAL A C 1
ATOM 691 O O . VAL A 1 98 ? -7.285 -8.123 10.097 1.00 98.81 98 VAL A O 1
ATOM 694 N N . SER A 1 99 ? -6.027 -9.992 10.233 1.00 98.56 99 SER A N 1
ATOM 695 C CA . SER A 1 99 ? -7.118 -10.935 10.540 1.00 98.56 99 SER A CA 1
ATOM 696 C C . SER A 1 99 ? -7.870 -10.573 11.827 1.00 98.56 99 SER A C 1
ATOM 698 O O . SER A 1 99 ? -9.093 -10.734 11.908 1.00 98.56 99 SER A O 1
ATOM 700 N N . ASP A 1 100 ? -7.165 -10.007 12.814 1.00 98.44 100 ASP A N 1
ATOM 701 C CA . ASP A 1 100 ? -7.747 -9.244 13.919 1.00 98.44 100 ASP A CA 1
ATOM 702 C C . ASP A 1 100 ? -7.403 -7.750 13.775 1.00 98.44 100 ASP A C 1
ATOM 704 O O . ASP A 1 100 ? -6.336 -7.306 14.202 1.00 98.44 100 ASP A O 1
ATOM 708 N N . PRO A 1 101 ? -8.314 -6.915 13.239 1.00 98.50 101 PRO A N 1
ATOM 709 C CA . PRO A 1 101 ? -8.056 -5.486 13.057 1.00 98.50 101 PRO A CA 1
ATOM 710 C C . PRO A 1 101 ? -7.836 -4.708 14.367 1.00 98.50 101 PRO A C 1
ATOM 712 O O . PRO A 1 101 ? -7.401 -3.559 14.327 1.00 98.50 101 PRO A O 1
ATOM 715 N N . ALA A 1 102 ? -8.167 -5.282 15.530 1.00 98.19 102 ALA A N 1
ATOM 716 C CA . ALA A 1 102 ? -7.865 -4.682 16.830 1.00 98.19 102 ALA A CA 1
ATOM 717 C C . ALA A 1 102 ? -6.470 -5.069 17.364 1.00 98.19 102 ALA A C 1
ATOM 719 O O . ALA A 1 102 ? -6.024 -4.487 18.352 1.00 98.19 102 ALA A O 1
ATOM 720 N N . ASN A 1 103 ? -5.790 -6.021 16.722 1.00 98.56 103 ASN A N 1
ATOM 721 C CA . ASN A 1 103 ? -4.446 -6.478 17.063 1.00 98.56 103 ASN A CA 1
ATOM 722 C C . ASN A 1 103 ? -3.664 -6.864 15.786 1.00 98.56 103 ASN A C 1
ATOM 724 O O . ASN A 1 103 ? -3.415 -8.048 15.568 1.00 98.56 103 ASN A O 1
ATOM 728 N N . PRO A 1 104 ? -3.316 -5.891 14.923 1.00 98.69 104 PRO A N 1
ATOM 729 C CA . PRO A 1 104 ? -2.505 -6.151 13.739 1.00 98.69 104 PRO A CA 1
ATOM 730 C C . PRO A 1 104 ? -1.078 -6.560 14.126 1.00 98.69 104 PRO A C 1
ATOM 732 O O . PRO A 1 104 ? -0.525 -6.033 15.095 1.00 98.69 104 PRO A O 1
ATOM 735 N N . GLU A 1 105 ? -0.468 -7.454 13.349 1.00 98.75 105 GLU A N 1
ATOM 736 C CA . GLU A 1 105 ? 0.873 -7.988 13.616 1.00 98.75 105 GLU A CA 1
ATOM 737 C C . GLU A 1 105 ? 1.747 -7.946 12.360 1.00 98.75 105 GLU A C 1
ATOM 739 O O . GLU A 1 105 ? 1.342 -8.379 11.285 1.00 98.75 105 GLU A O 1
ATOM 744 N N . GLU A 1 106 ? 2.966 -7.420 12.472 1.00 98.56 106 GLU A N 1
ATOM 745 C CA . GLU A 1 106 ? 3.917 -7.439 11.360 1.00 98.56 106 GLU A CA 1
ATOM 746 C C . GLU A 1 106 ? 4.346 -8.885 11.074 1.00 98.56 106 GLU A C 1
ATOM 748 O O . GLU A 1 106 ? 4.777 -9.598 11.980 1.00 98.56 106 GLU A O 1
ATOM 753 N N . ILE A 1 107 ? 4.238 -9.312 9.813 1.00 98.62 107 ILE A N 1
ATOM 754 C CA . ILE A 1 107 ? 4.612 -10.662 9.374 1.00 98.62 107 ILE A CA 1
ATOM 755 C C . ILE A 1 107 ? 6.065 -10.667 8.906 1.00 98.62 107 ILE A C 1
ATOM 757 O O . ILE A 1 107 ? 6.877 -11.468 9.372 1.00 98.62 107 ILE A O 1
ATOM 761 N N . THR A 1 108 ? 6.382 -9.808 7.934 1.00 98.12 108 THR A N 1
ATOM 762 C CA . THR A 1 108 ? 7.706 -9.754 7.315 1.00 98.12 108 THR A CA 1
ATOM 763 C C . THR A 1 108 ? 7.959 -8.417 6.629 1.00 98.12 108 THR A C 1
ATOM 765 O O . THR A 1 108 ? 7.031 -7.733 6.190 1.00 98.12 108 THR A O 1
ATOM 768 N N . PHE A 1 109 ? 9.239 -8.103 6.456 1.00 97.81 109 PHE A N 1
ATOM 769 C CA . PHE A 1 109 ? 9.713 -7.072 5.545 1.00 97.81 109 PHE A CA 1
ATOM 770 C C . PHE A 1 109 ? 10.322 -7.735 4.303 1.00 97.81 109 PHE A C 1
ATOM 772 O O . PHE A 1 109 ? 11.215 -8.578 4.418 1.00 97.81 109 PHE A O 1
ATOM 779 N N . PHE A 1 110 ? 9.860 -7.348 3.113 1.00 97.31 110 PHE A N 1
ATOM 780 C CA . PHE A 1 110 ? 10.398 -7.831 1.844 1.00 97.31 110 PHE A CA 1
ATOM 781 C C . PHE A 1 110 ? 11.241 -6.751 1.168 1.00 97.31 110 PHE A C 1
ATOM 783 O O . PHE A 1 110 ? 10.719 -5.755 0.664 1.00 97.31 110 PHE A O 1
ATOM 790 N N . ASP A 1 111 ? 12.553 -6.983 1.149 1.00 95.06 111 ASP A N 1
ATOM 791 C CA . ASP A 1 111 ? 13.539 -6.103 0.529 1.00 95.06 111 ASP A CA 1
ATOM 792 C C . ASP A 1 111 ? 13.513 -6.253 -1.002 1.00 95.06 111 ASP A C 1
ATOM 794 O O . ASP A 1 111 ? 13.815 -7.311 -1.561 1.00 95.06 111 ASP A O 1
ATOM 798 N N . LEU A 1 112 ? 13.141 -5.172 -1.681 1.00 92.06 112 LEU A N 1
ATOM 799 C CA . LEU A 1 112 ? 13.178 -5.034 -3.133 1.00 92.06 112 LEU A CA 1
ATOM 800 C C . LEU A 1 112 ? 14.453 -4.334 -3.614 1.00 92.06 112 LEU A C 1
ATOM 802 O O . LEU A 1 112 ? 14.683 -4.302 -4.822 1.00 92.06 112 LEU A O 1
ATOM 806 N N . GLY A 1 113 ? 15.260 -3.793 -2.701 1.00 90.06 113 GLY A N 1
ATOM 807 C CA . GLY A 1 113 ? 16.422 -2.939 -2.927 1.00 90.06 113 GLY A CA 1
ATOM 808 C C . GLY A 1 113 ? 16.077 -1.476 -3.206 1.00 90.06 113 GLY A C 1
ATOM 809 O O . GLY A 1 113 ? 16.980 -0.690 -3.472 1.00 90.06 113 GLY A O 1
ATOM 810 N N . HIS A 1 114 ? 14.790 -1.121 -3.204 1.00 87.25 114 HIS A N 1
ATOM 811 C CA . HIS A 1 114 ? 14.274 0.102 -3.814 1.00 87.25 114 HIS A CA 1
ATOM 812 C C . HIS A 1 114 ? 12.975 0.560 -3.152 1.00 87.25 114 HIS A C 1
ATOM 814 O O . HIS A 1 114 ? 12.232 -0.265 -2.620 1.00 87.25 114 HIS A O 1
ATOM 820 N N . ASP A 1 115 ? 12.680 1.854 -3.240 1.00 88.12 115 ASP A N 1
ATOM 821 C CA . ASP A 1 115 ? 11.453 2.425 -2.701 1.00 88.12 115 ASP A CA 1
ATOM 822 C C . ASP A 1 115 ? 10.213 2.046 -3.509 1.00 88.12 115 ASP A C 1
ATOM 824 O O . ASP A 1 115 ? 10.237 1.855 -4.729 1.00 88.12 115 ASP A O 1
ATOM 828 N N . VAL A 1 116 ? 9.106 1.899 -2.785 1.00 92.75 116 VAL A N 1
ATOM 829 C CA . VAL A 1 116 ? 7.828 1.459 -3.337 1.00 92.75 116 VAL A CA 1
ATOM 830 C C . VAL A 1 116 ? 6.798 2.537 -3.068 1.00 92.75 116 VAL A C 1
ATOM 832 O O . VAL A 1 116 ? 6.395 2.773 -1.927 1.00 92.75 116 VAL A O 1
ATOM 835 N N . HIS A 1 117 ? 6.377 3.195 -4.143 1.00 90.56 117 HIS A N 1
ATOM 836 C CA . HIS A 1 117 ? 5.537 4.378 -4.050 1.00 90.56 117 HIS A CA 1
ATOM 837 C C . HIS A 1 117 ? 4.077 4.051 -3.763 1.00 90.56 117 HIS A C 1
ATOM 839 O O . HIS A 1 117 ? 3.432 4.716 -2.957 1.00 90.56 117 HIS A O 1
ATOM 845 N N . ASN A 1 118 ? 3.576 3.017 -4.426 1.00 94.00 118 ASN A N 1
ATOM 846 C CA . ASN A 1 118 ? 2.202 2.566 -4.346 1.00 94.00 118 ASN A CA 1
ATOM 847 C C . ASN A 1 118 ? 2.148 1.063 -4.630 1.00 94.00 118 ASN A C 1
ATOM 849 O O . ASN A 1 118 ? 3.072 0.487 -5.221 1.00 94.00 118 ASN A O 1
ATOM 853 N N . GLY A 1 119 ? 1.046 0.427 -4.254 1.00 96.12 119 GLY A N 1
ATOM 854 C CA . GLY A 1 119 ? 0.803 -0.950 -4.643 1.00 96.12 119 GLY A CA 1
ATOM 855 C C . GLY A 1 119 ? -0.662 -1.308 -4.831 1.00 96.12 119 GLY A C 1
ATOM 856 O O . GLY A 1 119 ? -1.574 -0.521 -4.597 1.00 96.12 119 GLY A O 1
ATOM 857 N N . PHE A 1 120 ? -0.885 -2.554 -5.221 1.00 97.75 120 PHE A N 1
ATOM 858 C CA . PHE A 1 120 ? -2.196 -3.180 -5.243 1.00 97.75 120 PHE A CA 1
ATOM 859 C C . PHE A 1 120 ? -2.058 -4.643 -4.829 1.00 97.75 120 PHE A C 1
ATOM 861 O O . PHE A 1 120 ? -1.119 -5.312 -5.259 1.00 97.75 120 PHE A O 1
ATOM 868 N N . LEU A 1 121 ? -2.976 -5.126 -3.993 1.00 98.19 121 LEU A N 1
ATOM 869 C CA . LEU A 1 121 ? -3.069 -6.535 -3.617 1.00 98.19 121 LEU A CA 1
ATOM 870 C C . LEU A 1 121 ? -4.220 -7.170 -4.394 1.00 98.19 121 LEU A C 1
ATOM 872 O O . LEU A 1 121 ? -5.319 -6.614 -4.404 1.00 98.19 121 LEU A O 1
ATOM 876 N N . LEU A 1 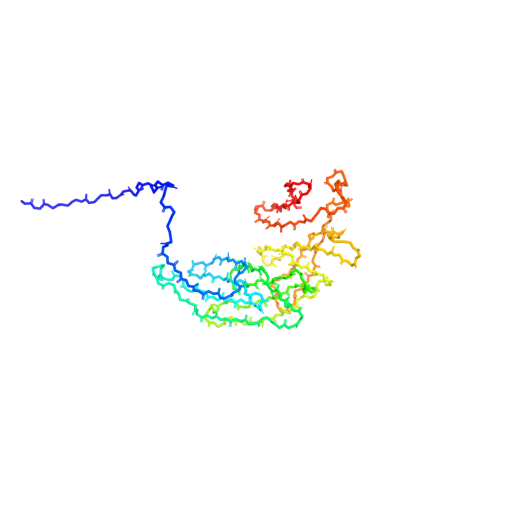122 ? -3.949 -8.292 -5.055 1.00 97.25 122 LEU A N 1
ATOM 877 C CA . LEU A 1 122 ? -4.979 -9.110 -5.683 1.00 97.25 122 LEU A CA 1
ATOM 878 C C . LEU A 1 122 ? -4.575 -10.581 -5.706 1.00 97.25 122 LEU A C 1
ATOM 880 O O . LEU A 1 122 ? -3.522 -10.918 -6.253 1.00 97.25 122 LEU A O 1
ATOM 884 N N . ASP A 1 123 ? -5.441 -11.445 -5.182 1.00 96.19 123 ASP A N 1
ATOM 885 C CA . ASP A 1 123 ? -5.339 -12.906 -5.271 1.00 96.19 123 ASP A CA 1
ATOM 886 C C . ASP A 1 123 ? -3.932 -13.429 -4.914 1.00 96.19 123 ASP A C 1
ATOM 888 O O . ASP A 1 123 ? -3.307 -14.201 -5.650 1.00 96.19 123 ASP A O 1
ATOM 892 N N . GLY A 1 124 ? -3.401 -12.967 -3.777 1.00 97.56 124 GLY A N 1
ATOM 893 C CA . GLY A 1 124 ? -2.090 -13.392 -3.274 1.00 97.56 124 GLY A CA 1
ATOM 894 C C . GLY A 1 124 ? -0.896 -12.798 -4.025 1.00 97.56 124 GLY A C 1
ATOM 895 O O . GLY A 1 124 ? 0.218 -13.287 -3.867 1.00 97.56 124 GLY A O 1
ATOM 896 N N . HIS A 1 125 ? -1.099 -11.747 -4.820 1.00 98.19 125 HIS A N 1
ATOM 897 C CA . HIS A 1 125 ? -0.027 -11.007 -5.480 1.00 98.19 125 HIS A CA 1
ATOM 898 C C . HIS A 1 125 ? -0.032 -9.538 -5.069 1.00 98.19 125 HIS A C 1
ATOM 900 O O . HIS A 1 125 ? -1.081 -8.903 -4.979 1.00 98.19 125 HIS A O 1
ATOM 906 N N . ALA A 1 126 ? 1.162 -8.984 -4.882 1.00 98.31 126 ALA A N 1
ATOM 907 C CA . ALA A 1 126 ? 1.392 -7.560 -4.732 1.00 98.31 126 ALA A CA 1
ATOM 908 C C . ALA A 1 126 ? 1.979 -6.986 -6.029 1.00 98.31 126 ALA A C 1
ATOM 910 O O . ALA A 1 126 ? 3.046 -7.405 -6.484 1.00 98.31 126 ALA A O 1
ATOM 911 N N . TYR A 1 127 ? 1.284 -6.013 -6.609 1.00 97.69 127 TYR A N 1
ATOM 912 C CA . TYR A 1 127 ? 1.700 -5.255 -7.786 1.00 97.69 127 TYR A CA 1
ATOM 913 C C . TYR A 1 127 ? 2.223 -3.911 -7.306 1.00 97.69 127 TYR A C 1
ATOM 915 O O . TYR A 1 127 ? 1.471 -3.152 -6.706 1.00 97.69 127 TYR A O 1
ATOM 923 N N . LEU A 1 128 ? 3.504 -3.631 -7.515 1.00 96.50 128 LEU A N 1
ATOM 924 C CA . LEU A 1 128 ? 4.213 -2.562 -6.815 1.00 96.50 128 LEU A CA 1
ATOM 925 C C . LEU A 1 128 ? 4.799 -1.569 -7.801 1.00 96.50 128 LEU A C 1
ATOM 927 O O . LEU A 1 128 ? 5.504 -1.972 -8.730 1.00 96.50 128 LEU A O 1
ATOM 931 N N . THR A 1 129 ? 4.565 -0.280 -7.567 1.00 93.69 129 THR A N 1
ATOM 932 C CA . THR A 1 129 ? 5.245 0.784 -8.300 1.00 93.69 129 THR A CA 1
ATOM 933 C C . THR A 1 129 ? 6.591 1.053 -7.639 1.00 93.69 129 THR A C 1
ATOM 935 O O . THR A 1 129 ? 6.686 1.601 -6.542 1.00 93.69 129 THR A O 1
ATOM 938 N N . VAL A 1 130 ? 7.658 0.614 -8.298 1.00 90.81 130 VAL A N 1
ATOM 939 C CA . VAL A 1 130 ? 9.026 0.796 -7.819 1.00 90.81 130 VAL A CA 1
ATOM 940 C C . VAL A 1 130 ? 9.636 1.954 -8.593 1.00 90.81 130 VAL A C 1
ATOM 942 O O . VAL A 1 130 ? 9.829 1.854 -9.807 1.00 90.81 130 VAL A O 1
ATOM 945 N N . ASN A 1 131 ? 9.899 3.061 -7.904 1.00 81.62 131 ASN A N 1
ATOM 946 C CA . ASN A 1 131 ? 10.238 4.344 -8.520 1.00 81.62 131 ASN A CA 1
ATOM 947 C C . ASN A 1 131 ? 11.557 4.876 -7.963 1.00 81.62 131 ASN A C 1
ATOM 949 O O . ASN A 1 131 ? 11.586 5.887 -7.272 1.00 81.62 131 ASN A O 1
ATOM 953 N N . GLU A 1 132 ? 12.662 4.227 -8.310 1.00 69.31 132 GLU A N 1
ATOM 954 C CA . GLU A 1 132 ? 13.933 4.551 -7.674 1.00 69.31 132 GLU A CA 1
ATOM 955 C C . GLU A 1 132 ? 14.760 5.603 -8.430 1.00 69.31 132 GLU A C 1
ATOM 957 O O . GLU A 1 132 ? 14.645 5.803 -9.648 1.00 69.31 132 GLU A O 1
ATOM 962 N N . SER A 1 133 ? 15.683 6.209 -7.680 1.00 56.59 133 SER A N 1
ATOM 963 C CA . SER A 1 133 ? 16.931 6.748 -8.197 1.00 56.59 133 SER A CA 1
ATOM 964 C C . SER A 1 133 ? 18.139 6.463 -7.308 1.00 56.59 133 SER A C 1
ATOM 966 O O . SER A 1 133 ? 18.233 7.022 -6.215 1.00 56.59 133 SER A O 1
ATOM 968 N N . VAL A 1 134 ? 19.127 5.721 -7.814 1.00 52.69 134 VAL A N 1
ATOM 969 C CA . VAL A 1 134 ? 20.491 5.757 -7.246 1.00 52.69 134 VAL A CA 1
ATOM 970 C C . VAL A 1 134 ? 21.192 7.072 -7.621 1.00 52.69 134 VAL A C 1
ATOM 972 O O . VAL A 1 134 ? 21.880 7.665 -6.795 1.00 52.69 134 VAL A O 1
ATOM 975 N N . ASP A 1 135 ? 20.962 7.568 -8.845 1.00 57.53 135 ASP A N 1
ATOM 976 C CA . ASP A 1 135 ? 21.712 8.699 -9.417 1.00 57.53 135 ASP A CA 1
ATOM 977 C C . ASP A 1 135 ? 20.837 9.826 -10.011 1.00 57.53 135 ASP A C 1
ATOM 979 O O . ASP A 1 135 ? 21.310 10.955 -10.166 1.00 57.53 135 ASP A O 1
ATOM 983 N N . ASN A 1 136 ? 19.568 9.565 -10.356 1.00 61.28 136 ASN A N 1
ATOM 984 C CA . ASN A 1 136 ? 18.655 10.563 -10.930 1.00 61.28 136 ASN A CA 1
ATOM 985 C C . ASN A 1 136 ? 17.186 10.233 -10.638 1.00 61.28 136 ASN A C 1
ATOM 987 O O . ASN A 1 136 ? 16.736 9.162 -11.032 1.00 61.28 136 ASN A O 1
ATOM 991 N N . VAL A 1 137 ? 16.462 11.130 -9.956 1.00 63.31 137 VAL A N 1
ATOM 992 C CA . VAL A 1 137 ? 15.090 10.893 -9.459 1.00 63.31 137 VAL A CA 1
ATOM 993 C C . VAL A 1 137 ? 14.220 10.271 -10.551 1.00 63.31 137 VAL A C 1
ATOM 995 O O . VAL A 1 137 ? 14.139 10.821 -11.651 1.00 63.31 137 VAL A O 1
ATOM 998 N N . PHE A 1 138 ? 13.585 9.140 -10.223 1.00 67.12 138 PHE A N 1
ATOM 999 C CA . PHE A 1 138 ? 12.673 8.397 -11.091 1.00 67.12 138 PHE A CA 1
ATOM 1000 C C . PHE A 1 138 ? 13.318 7.809 -12.369 1.00 67.12 138 PHE A C 1
ATOM 1002 O O . PHE A 1 138 ? 12.624 7.590 -13.354 1.00 67.12 138 PHE A O 1
ATOM 1009 N N . SER A 1 139 ? 14.629 7.546 -12.411 1.00 63.44 139 SER A N 1
ATOM 1010 C CA . SER A 1 139 ? 15.270 6.954 -13.600 1.00 63.44 139 SER A CA 1
ATOM 1011 C C . SER A 1 139 ? 14.946 5.473 -13.827 1.00 63.44 139 SER A C 1
ATOM 1013 O O . SER A 1 139 ? 15.164 4.975 -14.926 1.00 63.44 139 SER A O 1
ATOM 1015 N N . GLU A 1 140 ? 14.459 4.762 -12.806 1.00 67.12 140 GLU A N 1
ATOM 1016 C CA . GLU A 1 140 ? 14.273 3.301 -12.827 1.00 67.12 140 GLU A CA 1
ATOM 1017 C C . GLU A 1 140 ? 12.838 2.880 -12.478 1.00 67.12 140 GLU A C 1
ATOM 1019 O O . GLU A 1 140 ? 12.610 1.941 -11.706 1.00 67.12 140 GLU A O 1
ATOM 1024 N N . ALA A 1 141 ? 11.859 3.576 -13.058 1.00 82.69 141 ALA A N 1
ATOM 1025 C CA . ALA A 1 141 ? 10.452 3.263 -12.864 1.00 82.69 141 ALA A CA 1
ATOM 1026 C C . ALA A 1 141 ? 10.081 1.903 -13.468 1.00 82.69 141 ALA A C 1
ATOM 1028 O O . ALA A 1 141 ? 10.229 1.645 -14.670 1.00 82.69 141 ALA A O 1
ATOM 1029 N N . ARG A 1 142 ? 9.555 1.027 -12.619 1.00 88.38 142 ARG A N 1
ATOM 1030 C CA . ARG A 1 142 ? 9.126 -0.314 -13.003 1.00 88.38 142 ARG A CA 1
ATOM 1031 C C . ARG A 1 142 ? 7.995 -0.803 -12.124 1.00 88.38 142 ARG A C 1
ATOM 1033 O O . ARG A 1 142 ? 7.787 -0.323 -11.014 1.00 88.38 142 ARG A O 1
ATOM 1040 N N . THR A 1 143 ? 7.320 -1.820 -12.623 1.00 92.19 143 THR A N 1
ATOM 1041 C CA . THR A 1 143 ? 6.318 -2.556 -11.869 1.00 92.19 143 THR A CA 1
ATOM 1042 C C . THR A 1 143 ? 6.911 -3.880 -11.443 1.00 92.19 143 THR A C 1
ATOM 1044 O O . THR A 1 143 ? 7.346 -4.651 -12.297 1.00 92.19 143 THR A O 1
ATOM 1047 N N . ALA A 1 144 ? 6.953 -4.144 -10.142 1.00 95.19 144 ALA A N 1
ATOM 1048 C CA . ALA A 1 144 ? 7.306 -5.454 -9.609 1.00 95.19 144 ALA A CA 1
ATOM 1049 C C . ALA A 1 144 ? 6.032 -6.226 -9.256 1.00 95.19 144 ALA A C 1
ATOM 1051 O O . ALA A 1 144 ? 5.083 -5.648 -8.733 1.00 95.19 144 ALA A O 1
ATOM 1052 N N . ILE A 1 145 ? 6.025 -7.528 -9.533 1.00 97.31 145 ILE A N 1
ATOM 1053 C CA . ILE A 1 145 ? 4.963 -8.444 -9.111 1.00 97.31 145 ILE A CA 1
ATOM 1054 C C . ILE A 1 145 ? 5.580 -9.411 -8.111 1.00 97.31 145 ILE A C 1
ATOM 1056 O O . ILE A 1 145 ? 6.547 -10.111 -8.431 1.00 97.31 145 ILE A O 1
ATOM 1060 N N . VAL A 1 146 ? 5.040 -9.427 -6.900 1.00 98.56 146 VAL A N 1
ATOM 1061 C CA . VAL A 1 146 ? 5.508 -10.254 -5.789 1.00 98.56 146 VAL A CA 1
ATOM 1062 C C . VAL A 1 146 ? 4.397 -11.224 -5.411 1.00 98.56 146 VAL A C 1
ATOM 1064 O O . VAL A 1 146 ? 3.281 -10.800 -5.139 1.00 98.56 146 VAL A O 1
ATOM 1067 N N . ASP A 1 147 ? 4.698 -12.518 -5.407 1.00 98.69 147 ASP A N 1
ATOM 1068 C CA . ASP A 1 147 ? 3.841 -13.534 -4.802 1.00 98.69 147 ASP A CA 1
ATOM 1069 C C . ASP A 1 147 ? 3.915 -13.374 -3.281 1.00 98.69 147 ASP A C 1
ATOM 1071 O O . ASP A 1 147 ? 4.998 -13.435 -2.690 1.00 98.69 147 ASP A O 1
ATOM 1075 N N . VAL A 1 148 ? 2.758 -13.115 -2.680 1.00 98.75 148 VAL A N 1
ATOM 1076 C CA . VAL A 1 148 ? 2.528 -12.936 -1.243 1.00 98.75 148 VAL A CA 1
ATOM 1077 C C . VAL A 1 148 ? 1.477 -13.926 -0.725 1.00 98.75 148 VAL A C 1
ATOM 1079 O O . VAL A 1 148 ? 0.898 -13.714 0.338 1.00 98.75 148 VAL A O 1
ATOM 1082 N N . SER A 1 149 ? 1.219 -15.013 -1.464 1.00 98.31 149 SER A N 1
ATOM 1083 C CA . SER A 1 149 ? 0.276 -16.067 -1.063 1.00 98.31 149 SER A CA 1
ATOM 1084 C C . SER A 1 149 ? 0.689 -16.765 0.238 1.00 98.31 149 SER A C 1
ATOM 1086 O O . SER A 1 149 ? -0.168 -17.140 1.038 1.00 98.31 149 SER A O 1
ATOM 1088 N N . ASP A 1 150 ? 1.999 -16.882 0.476 1.00 98.38 150 ASP A N 1
ATOM 1089 C CA . ASP A 1 150 ? 2.591 -17.062 1.801 1.00 98.38 150 ASP A CA 1
ATOM 1090 C C . ASP A 1 150 ? 3.286 -15.751 2.211 1.00 98.38 150 ASP A C 1
ATOM 1092 O O . ASP A 1 150 ? 4.433 -15.509 1.815 1.00 98.38 150 ASP A O 1
ATOM 1096 N N . PRO A 1 151 ? 2.632 -14.889 3.011 1.00 98.31 151 PRO A N 1
ATOM 1097 C CA . PRO A 1 151 ? 3.190 -13.595 3.384 1.00 98.31 151 PRO A CA 1
ATOM 1098 C C . PRO A 1 151 ? 4.416 -13.715 4.297 1.00 98.31 151 PRO A C 1
ATOM 1100 O O . PRO A 1 151 ? 5.118 -12.731 4.488 1.00 98.31 151 PRO A O 1
ATOM 1103 N N . SER A 1 152 ? 4.719 -14.898 4.847 1.00 98.31 152 SER A N 1
ATOM 1104 C CA . SER A 1 152 ? 5.961 -15.133 5.594 1.00 98.31 152 SER A CA 1
ATOM 1105 C C . SER A 1 152 ? 7.158 -15.444 4.685 1.00 98.31 152 SER A C 1
ATOM 1107 O O . SER A 1 152 ? 8.309 -15.334 5.114 1.00 98.31 152 SER A O 1
ATOM 1109 N N . SER A 1 153 ? 6.906 -15.799 3.420 1.00 98.25 153 SER A N 1
ATOM 1110 C CA . SER A 1 153 ? 7.927 -16.140 2.427 1.00 98.25 153 SER A CA 1
ATOM 1111 C C . SER A 1 153 ? 7.623 -15.540 1.043 1.00 98.25 153 SER A C 1
ATOM 1113 O O . SER A 1 153 ? 7.513 -16.271 0.056 1.00 98.25 153 SER A O 1
ATOM 1115 N N . PRO A 1 154 ? 7.500 -14.203 0.935 1.00 98.50 154 PRO A N 1
ATOM 1116 C CA . PRO A 1 154 ? 7.197 -13.551 -0.331 1.00 98.50 154 PRO A CA 1
ATOM 1117 C C . PRO A 1 154 ? 8.329 -13.715 -1.352 1.00 98.50 154 PRO A C 1
ATOM 1119 O O . PRO A 1 154 ? 9.510 -13.813 -1.001 1.00 98.50 154 PRO A O 1
ATOM 1122 N N . SER A 1 155 ? 7.982 -13.706 -2.641 1.00 98.38 155 SER A N 1
ATOM 1123 C CA . SER A 1 155 ? 8.968 -13.820 -3.720 1.00 98.38 155 SER A CA 1
ATOM 1124 C C . SER A 1 155 ? 8.601 -12.993 -4.951 1.00 98.38 155 SER A C 1
ATOM 1126 O O . SER A 1 155 ? 7.452 -12.956 -5.379 1.00 98.38 155 SER A O 1
ATOM 1128 N N . LYS A 1 156 ? 9.581 -12.311 -5.558 1.00 98.19 156 LYS A N 1
ATOM 1129 C CA . LYS A 1 156 ? 9.356 -11.557 -6.800 1.00 98.19 156 LYS A CA 1
ATOM 1130 C C . LYS A 1 156 ? 9.197 -12.528 -7.972 1.00 98.19 156 LYS A C 1
ATOM 1132 O O . LYS A 1 156 ? 10.142 -13.241 -8.306 1.00 98.19 156 LYS A O 1
ATOM 1137 N N . VAL A 1 157 ? 8.033 -12.510 -8.616 1.00 97.94 157 VAL A N 1
ATOM 1138 C CA . VAL A 1 157 ? 7.676 -13.398 -9.739 1.00 97.94 157 VAL A CA 1
ATOM 1139 C C . VAL A 1 157 ? 7.667 -12.689 -11.091 1.00 97.94 157 VAL A C 1
ATOM 1141 O O . VAL A 1 157 ? 7.754 -13.344 -12.128 1.00 97.94 157 VAL A O 1
ATOM 1144 N N . GLY A 1 158 ? 7.610 -11.357 -11.098 1.00 94.94 158 GLY A N 1
ATOM 1145 C CA . GLY A 1 158 ? 7.585 -10.571 -12.325 1.00 94.94 158 GLY A CA 1
ATOM 1146 C C . GLY A 1 158 ? 8.166 -9.177 -12.150 1.00 94.94 158 GLY A C 1
ATOM 1147 O O . GLY A 1 158 ? 8.223 -8.630 -11.048 1.00 94.94 158 GLY A O 1
ATOM 1148 N N . GLU A 1 159 ? 8.609 -8.604 -13.262 1.00 92.56 159 GLU A N 1
ATOM 1149 C CA . GLU A 1 159 ? 9.020 -7.210 -13.346 1.00 92.56 159 GLU A CA 1
ATOM 1150 C C . GLU A 1 159 ? 8.757 -6.689 -14.759 1.00 92.56 159 GLU A C 1
ATOM 1152 O O . GLU A 1 159 ? 8.990 -7.399 -15.739 1.00 92.56 159 GLU A O 1
ATOM 1157 N N . TYR A 1 160 ? 8.285 -5.451 -14.860 1.00 87.94 160 TYR A N 1
ATOM 1158 C CA . TYR A 1 160 ? 8.011 -4.796 -16.128 1.00 87.94 160 TYR A CA 1
ATOM 1159 C C . TYR A 1 160 ? 8.520 -3.353 -16.123 1.00 87.94 160 TYR A C 1
ATOM 1161 O O . TYR A 1 160 ? 8.219 -2.578 -15.216 1.00 87.94 160 TYR A O 1
ATOM 1169 N N . ARG A 1 161 ? 9.243 -2.968 -17.179 1.00 88.00 161 ARG A N 1
ATOM 1170 C CA . ARG A 1 161 ? 9.696 -1.592 -17.429 1.00 88.00 161 ARG A CA 1
ATOM 1171 C C . ARG A 1 161 ? 9.050 -1.055 -18.698 1.00 88.00 161 ARG A C 1
ATOM 1173 O O . ARG A 1 161 ? 9.284 -1.572 -19.789 1.00 88.00 161 ARG A O 1
ATOM 1180 N N . LEU A 1 162 ? 8.284 0.032 -18.590 1.00 85.69 162 LEU A N 1
ATOM 1181 C CA . LEU A 1 162 ? 7.645 0.643 -19.762 1.00 85.69 162 LEU A CA 1
ATOM 1182 C C . LEU A 1 162 ? 8.671 1.072 -20.819 1.00 85.69 162 LEU A C 1
ATOM 1184 O O . LEU A 1 162 ? 8.436 0.865 -22.010 1.00 85.69 162 LEU A O 1
ATOM 1188 N N . GLY A 1 163 ? 9.802 1.635 -20.387 1.00 81.88 163 GLY A N 1
ATOM 1189 C CA . GLY A 1 163 ? 10.868 2.100 -21.275 1.00 81.88 163 GLY A CA 1
ATOM 1190 C C . GLY A 1 163 ? 11.494 0.991 -22.123 1.00 81.88 163 GLY A C 1
ATOM 1191 O O . GLY A 1 163 ? 11.762 1.219 -23.302 1.00 81.88 163 GLY A O 1
ATOM 1192 N N . ASP A 1 164 ? 11.643 -0.213 -21.568 1.00 85.62 164 ASP A N 1
ATOM 1193 C CA . ASP A 1 164 ? 12.271 -1.349 -22.257 1.00 85.62 164 ASP A CA 1
ATOM 1194 C C . ASP A 1 164 ? 11.401 -1.874 -23.404 1.00 85.62 164 ASP A C 1
ATOM 1196 O O . ASP A 1 164 ? 11.898 -2.238 -24.472 1.00 85.62 164 ASP A O 1
ATOM 1200 N N . HIS A 1 165 ? 10.083 -1.892 -23.199 1.00 85.06 165 HIS A N 1
ATOM 1201 C CA . HIS A 1 165 ? 9.134 -2.454 -24.159 1.00 85.06 165 HIS A CA 1
ATOM 1202 C C . HIS A 1 165 ? 8.560 -1.404 -25.115 1.00 85.06 165 HIS A C 1
ATOM 1204 O O . HIS A 1 165 ? 8.317 -1.690 -26.291 1.00 85.06 165 HIS A O 1
ATOM 1210 N N . PHE A 1 166 ? 8.354 -0.174 -24.639 1.00 84.75 166 PHE A N 1
ATOM 1211 C CA . PHE A 1 166 ? 7.753 0.907 -25.413 1.00 84.75 166 PHE A CA 1
ATOM 1212 C C . PHE A 1 166 ? 8.453 2.255 -25.166 1.00 84.75 166 PHE A C 1
ATOM 1214 O O . PHE A 1 166 ? 7.837 3.199 -24.661 1.00 84.75 166 PHE A O 1
ATOM 1221 N N . PRO A 1 167 ? 9.708 2.417 -25.625 1.00 80.69 167 PRO A N 1
ATOM 1222 C CA . PRO A 1 167 ? 10.527 3.603 -25.343 1.00 80.69 167 PRO A CA 1
ATOM 1223 C C . PRO A 1 167 ? 9.910 4.919 -25.839 1.00 80.69 167 PRO A C 1
ATOM 1225 O O . PRO A 1 167 ? 10.189 5.983 -25.303 1.00 80.69 167 PRO A O 1
ATOM 1228 N N . LYS A 1 168 ? 9.021 4.866 -26.841 1.00 80.44 168 LYS A N 1
ATOM 1229 C CA . LYS A 1 168 ? 8.288 6.044 -27.333 1.00 80.44 168 LYS A CA 1
ATOM 1230 C C . LYS A 1 168 ? 7.311 6.642 -26.311 1.00 80.44 168 LYS A C 1
ATOM 1232 O O . LYS A 1 168 ? 6.928 7.795 -26.475 1.00 80.44 168 LYS A O 1
ATOM 1237 N N . PHE A 1 169 ? 6.853 5.849 -25.339 1.00 77.12 169 PHE A N 1
ATOM 1238 C CA . PHE A 1 169 ? 5.939 6.297 -24.286 1.00 77.12 169 PHE A CA 1
ATOM 1239 C C . PHE A 1 169 ? 6.703 6.809 -23.064 1.00 77.12 169 PHE A C 1
ATOM 1241 O O . PHE A 1 169 ? 6.253 7.762 -22.445 1.00 77.12 169 PHE A O 1
ATOM 1248 N N . ALA A 1 170 ? 7.898 6.278 -22.796 1.00 72.69 170 ALA A N 1
ATOM 1249 C CA . ALA A 1 170 ? 8.824 6.799 -21.789 1.00 72.69 170 ALA A CA 1
ATOM 1250 C C . ALA A 1 170 ? 9.605 8.026 -22.308 1.00 72.69 170 ALA A C 1
ATOM 1252 O O . ALA A 1 170 ? 10.831 8.089 -22.233 1.00 72.69 170 ALA A O 1
ATOM 1253 N N . ALA A 1 171 ? 8.901 8.991 -22.906 1.00 64.44 171 ALA A N 1
ATOM 1254 C CA . ALA A 1 171 ? 9.512 10.082 -23.665 1.00 64.44 171 ALA A CA 1
ATOM 1255 C C . ALA A 1 171 ? 10.338 11.046 -22.795 1.00 64.44 171 ALA A C 1
ATOM 1257 O O . ALA A 1 171 ? 11.259 11.678 -23.313 1.00 64.44 171 ALA A O 1
ATOM 1258 N N . SER A 1 172 ? 10.042 11.155 -21.493 1.00 65.31 172 SER A N 1
ATOM 1259 C CA . SER A 1 172 ? 10.877 11.930 -20.565 1.00 65.31 172 SER A CA 1
ATOM 1260 C C . SER A 1 172 ? 12.114 11.166 -20.078 1.00 65.31 172 SER A C 1
ATOM 1262 O O . SER A 1 172 ? 13.001 11.783 -19.497 1.00 65.31 172 SER A O 1
ATOM 1264 N N . GLY A 1 173 ? 12.199 9.855 -20.346 1.00 59.62 173 GLY A N 1
ATOM 1265 C CA . GLY A 1 173 ? 13.269 8.968 -19.874 1.00 59.62 173 GLY A CA 1
ATOM 1266 C C . GLY A 1 173 ? 13.152 8.571 -18.400 1.00 59.62 173 GLY A C 1
ATOM 1267 O O . GLY A 1 173 ? 14.116 8.063 -17.841 1.00 59.62 173 GLY A O 1
ATOM 1268 N N . VAL A 1 174 ? 12.005 8.852 -17.779 1.00 64.44 174 VAL A N 1
ATOM 1269 C CA . VAL A 1 174 ? 11.824 8.812 -16.325 1.00 64.44 174 VAL A CA 1
ATOM 1270 C C . VAL A 1 174 ? 10.542 8.041 -15.965 1.00 64.44 174 VAL A C 1
ATOM 1272 O O . VAL A 1 174 ? 10.583 7.099 -15.189 1.00 64.44 174 VAL A O 1
ATOM 1275 N N . ALA A 1 175 ? 9.409 8.370 -16.598 1.00 71.19 175 ALA A N 1
ATOM 1276 C CA . ALA A 1 175 ? 8.133 7.642 -16.516 1.00 71.19 175 ALA A CA 1
ATOM 1277 C C . ALA A 1 175 ? 7.814 6.963 -15.164 1.00 71.19 175 ALA A C 1
ATOM 1279 O O . ALA A 1 175 ? 7.596 5.751 -15.142 1.00 71.19 175 ALA A O 1
ATOM 1280 N N . PRO A 1 176 ? 7.747 7.709 -14.043 1.00 81.88 176 PRO A N 1
ATOM 1281 C CA . PRO A 1 176 ? 7.350 7.141 -12.762 1.00 81.88 176 PRO A CA 1
ATOM 1282 C C . PRO A 1 176 ? 5.899 6.673 -12.833 1.00 81.88 176 PRO A C 1
ATOM 1284 O O . PRO A 1 176 ? 5.034 7.371 -13.377 1.00 81.88 176 PRO A O 1
ATOM 1287 N N . CYS A 1 177 ? 5.646 5.487 -12.284 1.00 87.94 177 CYS A N 1
ATOM 1288 C CA . CYS A 1 177 ? 4.301 4.947 -12.148 1.00 87.94 177 CYS A CA 1
ATOM 1289 C C . CYS A 1 177 ? 3.739 5.403 -10.801 1.00 87.94 177 CYS A C 1
ATOM 1291 O O . CYS A 1 177 ? 4.262 5.017 -9.761 1.00 87.94 177 CYS A O 1
ATOM 1293 N N . HIS A 1 178 ? 2.723 6.260 -10.806 1.00 89.50 178 HIS A N 1
ATOM 1294 C CA . HIS A 1 178 ? 2.147 6.784 -9.570 1.00 89.50 178 HIS A CA 1
ATOM 1295 C C . HIS A 1 178 ? 1.242 5.744 -8.917 1.00 89.50 178 HIS A C 1
ATOM 1297 O O . HIS A 1 178 ? 1.563 5.230 -7.855 1.00 89.50 178 HIS A O 1
ATOM 1303 N N . ASP A 1 179 ? 0.167 5.377 -9.611 1.00 92.12 179 ASP A N 1
ATOM 1304 C CA . ASP A 1 179 ? -0.829 4.438 -9.109 1.00 92.12 179 ASP A CA 1
ATOM 1305 C C . ASP A 1 179 ? -0.899 3.204 -9.991 1.00 92.12 179 ASP A C 1
ATOM 1307 O O . ASP A 1 179 ? -0.722 3.265 -11.217 1.00 92.12 179 ASP A O 1
ATOM 1311 N N . ILE A 1 180 ? -1.232 2.097 -9.339 1.00 94.75 180 ILE A N 1
ATOM 1312 C CA . ILE A 1 180 ? -1.453 0.810 -9.967 1.00 94.75 180 ILE A CA 1
ATOM 1313 C C . ILE A 1 180 ? -2.790 0.229 -9.511 1.00 94.75 180 ILE A C 1
ATOM 1315 O O . ILE A 1 180 ? -3.185 0.349 -8.354 1.00 94.75 180 ILE A O 1
ATOM 1319 N N . TYR A 1 181 ? -3.517 -0.379 -10.440 1.00 95.88 181 TYR A N 1
ATOM 1320 C CA . TYR A 1 181 ? -4.796 -1.017 -10.159 1.00 95.88 181 TYR A CA 1
ATOM 1321 C C . TYR A 1 181 ? -4.938 -2.268 -11.013 1.00 95.88 181 TYR A C 1
ATOM 1323 O O . TYR A 1 181 ? -4.575 -2.249 -12.190 1.00 95.88 181 TYR A O 1
ATOM 1331 N N . VAL A 1 182 ? -5.472 -3.345 -10.439 1.00 95.75 182 VAL A N 1
ATOM 1332 C CA . VAL A 1 182 ? -5.662 -4.609 -11.155 1.00 95.75 182 VAL A CA 1
ATOM 1333 C C . VAL A 1 182 ? -7.129 -5.007 -11.128 1.00 95.75 182 VAL A C 1
ATOM 1335 O O . VAL A 1 182 ? -7.762 -5.011 -10.075 1.00 95.75 182 VAL A O 1
ATOM 1338 N N . GLN A 1 183 ? -7.675 -5.325 -12.300 1.00 94.75 183 GLN A N 1
ATOM 1339 C CA . GLN A 1 183 ? -9.051 -5.787 -12.454 1.00 94.75 183 GLN A CA 1
ATOM 1340 C C . GLN A 1 183 ? -9.189 -6.630 -13.722 1.00 94.75 183 GLN A C 1
ATOM 1342 O O . GLN A 1 183 ? -8.737 -6.202 -14.779 1.00 94.75 183 GLN A O 1
ATOM 1347 N N . ASP A 1 184 ? -9.875 -7.774 -13.634 1.00 91.31 184 ASP A N 1
ATOM 1348 C CA . ASP A 1 184 ? -10.214 -8.631 -14.783 1.00 91.31 184 ASP A CA 1
ATOM 1349 C C . ASP A 1 184 ? -8.992 -8.979 -15.663 1.00 91.31 184 ASP A C 1
ATOM 1351 O O . ASP A 1 184 ? -9.012 -8.762 -16.874 1.00 91.31 184 ASP A O 1
ATOM 1355 N N . ASP A 1 185 ? -7.911 -9.468 -15.042 1.00 89.38 185 ASP A N 1
ATOM 1356 C CA . ASP A 1 185 ? -6.611 -9.772 -15.675 1.00 89.38 185 ASP A CA 1
ATOM 1357 C C . ASP A 1 185 ? -5.911 -8.566 -16.331 1.00 89.38 185 ASP A C 1
ATOM 1359 O O . ASP A 1 185 ? -4.964 -8.727 -17.100 1.00 89.38 185 ASP A O 1
ATOM 1363 N N . LEU A 1 186 ? -6.369 -7.343 -16.050 1.00 94.88 186 LEU A N 1
ATOM 1364 C CA . LEU A 1 186 ? -5.779 -6.120 -16.576 1.00 94.88 186 LEU A CA 1
ATOM 1365 C C . LEU A 1 186 ? -5.092 -5.326 -15.476 1.00 94.88 186 LEU A C 1
ATOM 1367 O O . LEU A 1 186 ? -5.684 -4.982 -14.454 1.00 94.88 186 LEU A O 1
ATOM 1371 N N . LEU A 1 187 ? -3.846 -4.973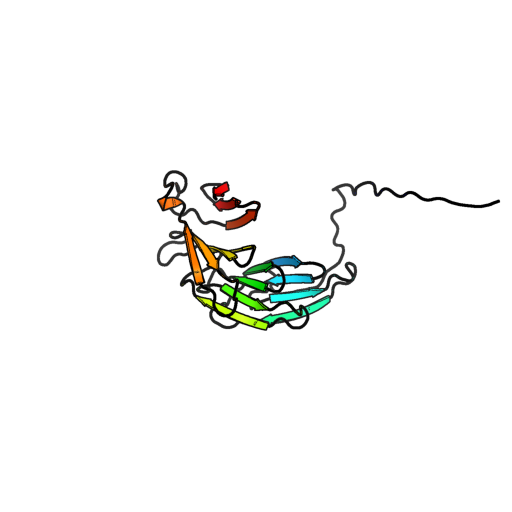 -15.755 1.00 94.56 187 LEU A N 1
ATOM 1372 C CA . LEU A 1 187 ? -3.012 -4.094 -14.961 1.00 94.56 187 LEU A CA 1
ATOM 1373 C C . LEU A 1 187 ? -3.074 -2.671 -15.536 1.00 94.56 187 LEU A C 1
ATOM 1375 O O . LEU A 1 187 ? -2.565 -2.408 -16.627 1.00 94.56 187 LEU A O 1
ATOM 1379 N N . TYR A 1 188 ? -3.677 -1.749 -14.790 1.00 95.44 188 TYR A N 1
ATOM 1380 C CA . TYR A 1 188 ? -3.795 -0.327 -15.110 1.00 95.44 188 TYR A CA 1
ATOM 1381 C C . TYR A 1 188 ? -2.730 0.463 -14.355 1.00 95.44 188 TYR A C 1
ATOM 1383 O O . TYR A 1 188 ? -2.618 0.356 -13.137 1.00 95.44 188 TYR A O 1
ATOM 1391 N N . GLN A 1 189 ? -1.956 1.267 -15.077 1.00 93.25 189 GLN A N 1
ATOM 1392 C CA . GLN A 1 189 ? -0.813 1.998 -14.531 1.00 93.25 189 GLN A CA 1
ATOM 1393 C C . GLN A 1 189 ? -0.884 3.466 -14.933 1.00 93.25 189 GLN A C 1
ATOM 1395 O O . GLN A 1 189 ? -1.037 3.783 -16.117 1.00 93.25 189 GLN A O 1
ATOM 1400 N N . ALA A 1 190 ? -0.759 4.357 -13.953 1.00 91.69 190 ALA A N 1
ATOM 1401 C CA . ALA A 1 190 ? -0.790 5.799 -14.153 1.00 91.69 190 ALA A CA 1
ATOM 1402 C C . ALA A 1 190 ? 0.631 6.377 -14.179 1.00 91.69 190 ALA A C 1
ATOM 1404 O O . ALA A 1 190 ? 1.212 6.695 -13.144 1.00 91.69 190 ALA A O 1
ATOM 1405 N N . TYR A 1 191 ? 1.180 6.549 -15.377 1.00 88.19 191 TYR A N 1
ATOM 1406 C CA . TYR A 1 191 ? 2.491 7.154 -15.586 1.00 88.19 191 TYR A CA 1
ATOM 1407 C C . TYR A 1 191 ? 2.392 8.675 -15.747 1.00 88.19 191 TYR A C 1
ATOM 1409 O O . TYR A 1 191 ? 1.525 9.172 -16.471 1.00 88.19 191 TYR A O 1
ATOM 1417 N N . TRP A 1 192 ? 3.308 9.428 -15.132 1.00 85.38 192 TRP A N 1
ATOM 1418 C CA . TRP A 1 192 ? 3.278 10.901 -15.179 1.00 85.38 192 TRP A CA 1
ATOM 1419 C C . TRP A 1 192 ? 3.438 11.494 -16.586 1.00 85.38 192 TRP A C 1
ATOM 1421 O O . TRP A 1 192 ? 2.829 12.518 -16.890 1.00 85.38 192 TRP A O 1
ATOM 1431 N N . ASP A 1 193 ? 4.243 10.873 -17.447 1.00 80.88 193 ASP A N 1
ATOM 1432 C CA . ASP A 1 193 ? 4.551 11.362 -18.799 1.00 80.88 193 ASP A CA 1
ATOM 1433 C C . ASP A 1 193 ? 3.979 10.477 -19.921 1.00 80.88 193 ASP A C 1
ATOM 1435 O O . ASP A 1 193 ? 3.785 10.958 -21.038 1.00 80.88 193 ASP A O 1
ATOM 1439 N N . ALA A 1 194 ? 3.679 9.208 -19.626 1.00 85.00 194 ALA A N 1
ATOM 1440 C CA . ALA A 1 194 ? 3.095 8.258 -20.570 1.00 85.00 194 ALA A CA 1
ATOM 1441 C C . ALA A 1 194 ? 1.564 8.137 -20.453 1.00 85.00 194 ALA A C 1
ATOM 1443 O O . ALA A 1 194 ? 0.927 7.532 -21.317 1.00 85.00 194 ALA A O 1
ATOM 1444 N N . GLY A 1 195 ? 0.960 8.728 -19.416 1.00 87.88 195 GLY A N 1
ATOM 1445 C CA . GLY A 1 195 ? -0.471 8.626 -19.144 1.00 87.88 195 GLY A CA 1
ATOM 1446 C C . GLY A 1 195 ? -0.874 7.238 -18.641 1.00 87.88 195 GLY A C 1
ATOM 1447 O O . GLY A 1 195 ? -0.118 6.567 -17.945 1.00 87.88 195 GLY A O 1
ATOM 1448 N N . CYS A 1 196 ? -2.091 6.804 -18.975 1.00 91.31 196 CYS A N 1
ATOM 1449 C CA . CYS A 1 196 ? -2.588 5.487 -18.581 1.00 91.31 196 CYS A CA 1
ATOM 1450 C C . CYS A 1 196 ? -2.075 4.397 -19.533 1.00 91.31 196 CYS A C 1
ATOM 1452 O O . CYS A 1 196 ? -2.313 4.460 -20.743 1.00 91.31 196 CYS A O 1
ATOM 1454 N N . VAL A 1 197 ? -1.412 3.383 -18.977 1.00 90.12 197 VAL A N 1
ATOM 1455 C CA . VAL A 1 197 ? -0.953 2.184 -19.686 1.00 90.12 197 VAL A CA 1
ATOM 1456 C C . VAL A 1 197 ? -1.674 0.970 -19.114 1.00 90.12 197 VAL A C 1
ATOM 1458 O O . VAL A 1 197 ? -1.701 0.784 -17.901 1.00 90.12 197 VAL A O 1
ATOM 1461 N N . VAL A 1 198 ? -2.228 0.133 -19.993 1.00 92.56 198 VAL A N 1
ATOM 1462 C CA . VAL A 1 198 ? -2.955 -1.088 -19.618 1.00 92.56 198 VAL A CA 1
ATOM 1463 C C . VAL A 1 198 ? -2.226 -2.311 -20.163 1.00 92.56 198 VAL A C 1
ATOM 1465 O O . VAL A 1 198 ? -1.826 -2.316 -21.331 1.00 92.56 198 VAL A O 1
ATOM 1468 N N . GLN A 1 199 ? -2.031 -3.318 -19.317 1.00 87.31 199 GLN A N 1
ATOM 1469 C CA . GLN A 1 199 ? -1.293 -4.551 -19.610 1.00 87.31 199 GLN A CA 1
ATOM 1470 C C . GLN A 1 199 ? -2.069 -5.783 -19.142 1.00 87.31 199 GLN A C 1
ATOM 1472 O O . GLN A 1 199 ? -3.019 -5.651 -18.378 1.00 87.31 199 GLN A O 1
ATOM 1477 N N . THR A 1 200 ? -1.653 -6.949 -19.628 1.00 86.06 200 THR A N 1
ATOM 1478 C CA . THR A 1 200 ? -2.146 -8.290 -19.268 1.00 86.06 200 THR A CA 1
ATOM 1479 C C . THR A 1 200 ? -1.007 -9.116 -18.708 1.00 86.06 200 THR A C 1
ATOM 1481 O O . THR A 1 200 ? 0.107 -8.933 -19.261 1.00 86.06 200 THR A O 1
#

Radius of gyration: 20.01 Å; chains: 1; bounding box: 82×38×45 Å

Secondary structure (DSSP, 8-state):
----------PPPPTT----------TT---EEEETTEEEEE-BSEEEEEE-SSTTS-EEEEEEEPPTT--SEEEEEEETTEEEEEESSSSEEEEEE-SSTTS-EEEEEEE-SS-EEEEEEETTEEEEEEEE-SSSTTTEEEEEEEE-SSTTS-EEEEEE-HHHH-TTT-TTS---EEEEEEETTEEEEEETTTEEEEE-

Sequence (200 aa):
MAANSNRSNGTGASVSDLRLFSEAAVGNSHEVVTQGRYAYVATGSGMAVVDWRNPGRPEVVASLDASDPAGGILDVKVEGDLALLSSNGGPGITLVDVSDPANPEEITFFDLGHDVHNGFLLDGHAYLTVNESVDNVFSEARTAIVDVSDPSSPSKVGEYRLGDHFPKFAASGVAPCHDIYVQDDLLYQAYWDAGCVVQT

pLDDT: mean 87.75, std 15.81, range [35.41, 98.88]

Foldseek 3Di:
DDDDDDDDDDDDDDPPDDDCQADDDQAQWQDWDDDDQWIWTFRQQGIWIWGCPPVNYIYTQDDDGDDPPQGGFRDWEDDAQWIWTFHQGGQFIWIWGCNPVNDIGTQDTDGNRAGWQEWYDDDQKIWTFGQDDPPDGQLFTKIWIWRCVPVNDIGTPDIGDCCVVPVVLCVVNRFGFNDWDDDPNWIWTATPRNGIDIDD